Protein AF-A0A0N8W566-F1 (afdb_monomer_lite)

pLDDT: mean 92.22, std 10.47, range [35.84, 98.62]

Sequence (267 aa):
MESKKAPKNKPFPDALIKQWEKNDGVDFAIALARITGWILQVDWLCSREDDDVHDMVPLRVYVETNRDVVFDFTGKKSMMAFHKYTIMPIASKRLKNGLQNKATRSYTEQELREMPLRVRASDYGIEKATQAILANSAYLALIPKRENSYISGHDAVLFSQGNCVPFADAVQQLTSLPAVGIEVSAYSEECGSQLGFCHAVILHPDGTVEDSWGVQPLSVILERFYIKDYQISPQIFEDAKQRHIRENPDRYMHAYKKAVSLLTPYR

Foldseek 3Di:
DPPPDDPPPQLADPVLVVVCVVQLVLLLQLLVCVVFLFWWKWKWFALDQPDDLVRIATQHIWGDHLQQWTQGSRAIDRVVCCCVPRRVVSCVVVDDPRGDDMYMDTDDNVVQQVGPYPHHHDPVSNVVSNVRVVVRVVRVVVRDHQPAALFGNRLLCLCPDLNFLLLLVLVCVVPVFQKKWKFAPDFPPVDPDDGTTDHIWGADPVQWTQTNSHTGHPVVVCVSRRGDDIDMDSVSSVVSLVVCCVPPVVSSVVSNVSSNVSCVVPD

Structure (mmCIF, N/CA/C/O backbone):
data_AF-A0A0N8W566-F1
#
_entry.id   AF-A0A0N8W566-F1
#
loop_
_atom_site.group_PDB
_atom_site.id
_atom_site.type_symbol
_atom_site.label_atom_id
_atom_site.label_alt_id
_atom_site.label_comp_id
_atom_site.label_asym_id
_atom_site.label_entity_id
_atom_site.label_seq_id
_atom_site.pdbx_PDB_ins_code
_atom_site.Cartn_x
_atom_site.Cartn_y
_atom_site.Cartn_z
_atom_site.occupancy
_atom_site.B_iso_or_equiv
_atom_site.auth_seq_id
_atom_site.auth_comp_id
_atom_site.auth_asym_id
_atom_site.auth_atom_id
_atom_site.pdbx_PDB_model_num
ATOM 1 N N . MET A 1 1 ? -41.825 -15.771 6.853 1.00 36.25 1 MET A N 1
ATOM 2 C CA . MET A 1 1 ? -40.685 -16.215 7.684 1.00 36.25 1 MET A CA 1
ATOM 3 C C . MET A 1 1 ? -39.518 -15.295 7.390 1.00 36.25 1 MET A C 1
ATOM 5 O O . MET A 1 1 ? -38.874 -15.444 6.361 1.00 36.25 1 MET A O 1
ATOM 9 N N . GLU A 1 2 ? -39.301 -14.290 8.234 1.00 35.84 2 GLU A N 1
ATOM 10 C CA . GLU A 1 2 ? -38.110 -13.447 8.140 1.00 35.84 2 GLU A CA 1
ATOM 11 C C . GLU A 1 2 ? -36.893 -14.296 8.515 1.00 35.84 2 GLU A C 1
ATOM 13 O O . GLU A 1 2 ? -36.792 -14.797 9.638 1.00 35.84 2 GLU A O 1
ATOM 18 N N . SER A 1 3 ? -35.977 -14.503 7.570 1.00 38.16 3 SER A N 1
ATOM 19 C CA . SER A 1 3 ? -34.694 -15.123 7.872 1.00 38.16 3 SER A CA 1
ATOM 20 C C . SER A 1 3 ? -33.938 -14.196 8.826 1.00 38.16 3 SER A C 1
ATOM 22 O O . SER A 1 3 ? -33.427 -13.151 8.409 1.00 38.16 3 SER A O 1
ATOM 24 N N . LYS A 1 4 ? -33.866 -14.557 10.112 1.00 40.75 4 LYS A N 1
ATOM 25 C CA . LYS A 1 4 ? -32.935 -13.934 11.056 1.00 40.75 4 LYS A CA 1
ATOM 26 C C . LYS A 1 4 ? -31.534 -14.076 10.462 1.00 40.75 4 LYS A C 1
ATOM 28 O O . LYS A 1 4 ? -30.992 -15.178 10.426 1.00 40.75 4 LYS A O 1
ATOM 33 N N . LYS A 1 5 ? -30.973 -12.974 9.948 1.00 40.00 5 LYS A N 1
ATOM 34 C CA . LYS A 1 5 ? -29.570 -12.913 9.519 1.00 40.00 5 LYS A CA 1
ATOM 35 C C . LYS A 1 5 ? -28.727 -13.448 10.673 1.00 40.00 5 LYS A C 1
ATOM 37 O O . LYS A 1 5 ? -28.829 -12.923 11.783 1.00 40.00 5 LYS A O 1
ATOM 42 N N . ALA A 1 6 ? -27.940 -14.492 10.413 1.00 39.91 6 ALA A N 1
ATOM 43 C CA . ALA A 1 6 ? -26.984 -15.014 11.379 1.00 39.91 6 ALA A CA 1
ATOM 44 C C . ALA A 1 6 ? -26.167 -13.842 11.957 1.00 39.91 6 ALA A C 1
ATOM 46 O O . ALA A 1 6 ? -25.817 -12.925 11.198 1.00 39.91 6 ALA A O 1
ATOM 47 N N . PRO A 1 7 ? -25.904 -13.814 13.276 1.00 48.66 7 PRO A N 1
ATOM 48 C CA . PRO A 1 7 ? -25.106 -12.751 13.862 1.00 48.66 7 PRO A CA 1
ATOM 49 C C . PRO A 1 7 ? -23.774 -12.707 13.115 1.00 48.66 7 PRO A C 1
ATOM 51 O O . PRO A 1 7 ? -23.089 -13.720 12.999 1.00 48.66 7 PRO A O 1
ATOM 54 N N . LYS A 1 8 ? -23.429 -11.543 12.549 1.00 60.41 8 LYS A N 1
ATOM 55 C CA . LYS A 1 8 ? -22.093 -11.330 11.989 1.00 60.41 8 LYS A CA 1
ATOM 56 C C . LYS A 1 8 ? -21.110 -11.625 13.117 1.00 60.41 8 LYS A C 1
ATOM 58 O O . LYS A 1 8 ? -21.074 -10.858 14.079 1.00 60.41 8 LYS A O 1
ATOM 63 N N . ASN A 1 9 ? -20.373 -12.732 13.022 1.00 72.94 9 ASN A N 1
ATOM 64 C CA . ASN A 1 9 ? -19.334 -13.061 13.988 1.00 72.94 9 ASN A CA 1
ATOM 65 C C . ASN A 1 9 ? -18.342 -11.901 13.998 1.00 72.94 9 ASN A C 1
ATOM 67 O O . ASN A 1 9 ? -17.636 -11.655 13.019 1.00 72.94 9 ASN A O 1
ATOM 71 N N . LYS A 1 10 ? -18.371 -11.125 15.081 1.00 85.81 10 LYS A N 1
ATOM 72 C CA . LYS A 1 10 ? -17.435 -10.030 15.284 1.00 85.81 10 LYS A CA 1
ATOM 73 C C . LYS A 1 10 ? -16.062 -10.646 15.533 1.00 85.81 10 LYS A C 1
ATOM 75 O O . LYS A 1 10 ? -15.993 -11.627 16.274 1.00 85.81 10 LYS A O 1
ATOM 80 N N . PRO A 1 11 ? -14.981 -10.092 14.962 1.00 91.56 11 PRO A N 1
ATOM 81 C CA . PRO A 1 11 ? -13.664 -10.686 15.144 1.00 91.56 11 PRO A CA 1
ATOM 82 C C . PRO A 1 11 ? -13.223 -10.657 16.608 1.00 91.56 11 PRO A C 1
ATOM 84 O O . PRO A 1 11 ? -12.584 -11.591 17.066 1.00 91.56 11 PRO A O 1
ATOM 87 N N . PHE A 1 12 ? -13.602 -9.624 17.362 1.00 95.88 12 PHE A N 1
ATOM 88 C CA . PHE A 1 12 ? -13.169 -9.426 18.744 1.00 95.88 12 PHE A CA 1
ATOM 89 C C . PHE A 1 12 ? -14.354 -9.208 19.698 1.00 95.88 12 PHE A C 1
ATOM 91 O O . PHE A 1 12 ? -15.441 -8.826 19.252 1.00 95.88 12 PHE A O 1
ATOM 98 N N . PRO A 1 13 ? -14.157 -9.404 21.018 1.00 95.06 13 PRO A N 1
ATOM 99 C CA . PRO A 1 13 ? -15.149 -9.072 22.035 1.00 95.06 13 PRO A CA 1
ATOM 100 C C . PRO A 1 13 ? -15.641 -7.620 21.958 1.00 95.06 13 PRO A C 1
ATOM 102 O O . PRO A 1 13 ? -14.863 -6.688 21.745 1.00 95.06 13 PRO A O 1
ATOM 105 N N . ASP A 1 14 ? -16.929 -7.412 22.236 1.00 94.62 14 ASP A N 1
ATOM 106 C CA . ASP A 1 14 ? -17.589 -6.102 22.124 1.00 94.62 14 ASP A CA 1
ATOM 107 C C . ASP A 1 14 ? -16.954 -5.003 22.976 1.00 94.62 14 ASP A C 1
ATOM 109 O O . ASP A 1 14 ? -16.942 -3.840 22.572 1.00 94.62 14 ASP A O 1
ATOM 113 N N . ALA A 1 15 ? -16.424 -5.357 24.147 1.00 95.12 15 ALA A N 1
ATOM 114 C CA . ALA A 1 15 ? -15.731 -4.409 25.010 1.00 95.12 15 ALA A CA 1
ATOM 115 C C . ALA A 1 15 ? -14.475 -3.835 24.330 1.00 95.12 15 ALA A C 1
ATOM 117 O O . ALA A 1 15 ? -14.277 -2.620 24.355 1.00 95.12 15 ALA A O 1
ATOM 118 N N . LEU A 1 16 ? -13.683 -4.684 23.663 1.00 96.31 16 LEU A N 1
ATOM 119 C CA . LEU A 1 16 ? -12.482 -4.262 22.937 1.00 96.31 16 LEU A CA 1
ATOM 120 C C . LEU A 1 16 ? -12.841 -3.440 21.700 1.00 96.31 16 LEU A C 1
ATOM 122 O O . LEU A 1 16 ? -12.278 -2.369 21.500 1.00 96.31 16 LEU A O 1
ATOM 126 N N . ILE A 1 17 ? -13.838 -3.877 20.922 1.00 96.50 17 ILE A N 1
ATOM 127 C CA . ILE A 1 17 ? -14.307 -3.127 19.746 1.00 96.50 17 ILE A CA 1
ATOM 128 C C . ILE A 1 17 ? -14.764 -1.722 20.147 1.00 96.50 17 ILE A C 1
ATOM 130 O O . ILE A 1 17 ? -14.354 -0.747 19.526 1.00 96.50 17 ILE A O 1
ATOM 134 N N . LYS A 1 18 ? -15.573 -1.589 21.206 1.00 95.75 18 LYS A N 1
ATOM 135 C CA . LYS A 1 18 ? -16.017 -0.274 21.701 1.00 95.75 18 LYS A CA 1
ATOM 136 C C . LYS A 1 18 ? -14.847 0.596 22.160 1.00 95.75 18 LYS A C 1
ATOM 138 O O . LYS A 1 18 ? -14.866 1.804 21.929 1.00 95.75 18 LYS A O 1
ATOM 143 N N . GLN A 1 19 ? -13.847 -0.000 22.808 1.00 96.31 19 GLN A N 1
ATOM 144 C CA . GLN A 1 19 ? -12.646 0.712 23.233 1.00 96.31 19 GLN A CA 1
ATOM 145 C C . GLN A 1 19 ? -11.845 1.227 22.031 1.00 96.31 19 GLN A C 1
ATOM 147 O O . GLN A 1 19 ? -11.514 2.411 21.990 1.00 96.31 19 GLN A O 1
ATOM 152 N N . TRP A 1 20 ? -11.564 0.376 21.044 1.00 97.44 20 TRP A N 1
ATOM 153 C CA . TRP A 1 20 ? -10.820 0.779 19.851 1.00 97.44 20 TRP A CA 1
ATOM 154 C C . TRP A 1 20 ? -11.596 1.784 18.995 1.00 97.44 20 TRP A C 1
ATOM 156 O O . TRP A 1 20 ? -10.996 2.722 18.479 1.00 97.44 20 TRP A O 1
ATOM 166 N N . GLU A 1 21 ? -12.925 1.673 18.929 1.00 96.19 21 GLU A N 1
ATOM 167 C CA . GLU A 1 21 ? -13.790 2.661 18.272 1.00 96.19 21 GLU A CA 1
ATOM 168 C C . GLU A 1 21 ? -13.692 4.035 18.944 1.00 96.19 21 GLU A C 1
ATOM 170 O O . GLU A 1 21 ? -13.544 5.052 18.269 1.00 96.19 21 GLU A O 1
ATOM 175 N N . LYS A 1 22 ? -13.685 4.081 20.283 1.00 95.19 22 LYS A N 1
ATOM 176 C CA . LYS A 1 22 ? -13.482 5.325 21.042 1.00 95.19 22 LYS A CA 1
ATOM 177 C C . LYS A 1 22 ? -12.099 5.941 20.799 1.00 95.19 22 LYS A C 1
ATOM 179 O O . LYS A 1 22 ? -11.956 7.157 20.947 1.00 95.19 22 LYS A O 1
ATOM 184 N N . ASN A 1 23 ? -11.119 5.136 20.402 1.00 95.75 23 ASN A N 1
ATOM 185 C CA . ASN A 1 23 ? -9.735 5.544 20.177 1.00 95.75 23 ASN A CA 1
ATOM 186 C C . ASN A 1 23 ? -9.371 5.674 18.687 1.00 95.75 23 ASN A C 1
ATOM 188 O O . ASN A 1 23 ? -8.192 5.643 18.351 1.00 95.75 23 ASN A O 1
ATOM 192 N N . ASP A 1 24 ? -10.361 5.793 17.791 1.00 95.81 24 ASP A N 1
ATOM 193 C CA . ASP A 1 24 ? -10.168 5.913 16.333 1.00 95.81 24 ASP A CA 1
ATOM 194 C C . ASP A 1 24 ? -9.319 4.787 15.710 1.00 95.81 24 ASP A C 1
ATOM 196 O O . ASP A 1 24 ? -8.779 4.942 14.618 1.00 95.81 24 ASP A O 1
ATOM 200 N N . GLY A 1 25 ? -9.209 3.642 16.390 1.00 97.12 25 GLY A N 1
ATOM 201 C CA . GLY A 1 25 ? -8.421 2.493 15.950 1.00 97.12 25 GLY A CA 1
ATOM 202 C C . GLY A 1 25 ? -6.905 2.642 16.028 1.00 97.12 25 GLY A C 1
ATOM 203 O O . GLY A 1 25 ? -6.228 1.710 15.612 1.00 97.12 25 GLY A O 1
ATOM 204 N N . VAL A 1 26 ? -6.372 3.737 16.585 1.00 98.12 26 VAL A N 1
ATOM 205 C CA . VAL A 1 26 ? -4.932 4.075 16.569 1.00 98.12 26 VAL A CA 1
ATOM 206 C C . VAL A 1 26 ? -4.056 2.912 17.044 1.00 98.12 26 VAL A C 1
ATOM 208 O O . VAL A 1 26 ? -3.260 2.379 16.274 1.00 98.12 26 VAL A O 1
ATOM 211 N N . ASP A 1 27 ? -4.248 2.465 18.288 1.00 98.25 27 ASP A N 1
ATOM 212 C CA . ASP A 1 27 ? -3.421 1.404 18.875 1.00 98.25 27 ASP A CA 1
ATOM 213 C C . ASP A 1 27 ? -3.578 0.064 18.136 1.00 98.25 27 ASP A C 1
ATOM 215 O O . ASP A 1 27 ? -2.612 -0.678 17.967 1.00 98.25 27 ASP A O 1
ATOM 219 N N . PHE A 1 28 ? -4.796 -0.241 17.669 1.00 98.44 28 PHE A N 1
ATOM 220 C CA . PHE A 1 28 ? -5.080 -1.470 16.927 1.00 98.44 28 PHE A CA 1
ATOM 221 C C . PHE A 1 28 ? -4.391 -1.476 15.563 1.00 98.44 28 PHE A C 1
ATOM 223 O O . PHE A 1 28 ? -3.796 -2.480 15.182 1.00 98.44 28 PHE A O 1
ATOM 230 N N . ALA A 1 29 ? -4.463 -0.365 14.832 1.00 98.25 29 ALA A N 1
ATOM 231 C CA . ALA A 1 29 ? -3.864 -0.236 13.514 1.00 98.25 29 ALA A CA 1
ATOM 232 C C . ALA A 1 29 ? -2.336 -0.318 13.588 1.00 98.25 29 ALA A C 1
ATOM 234 O O . ALA A 1 29 ? -1.738 -1.045 12.802 1.00 98.25 29 ALA A O 1
ATOM 235 N N . ILE A 1 30 ? -1.713 0.333 14.578 1.00 98.19 30 ILE A N 1
ATOM 236 C CA . ILE A 1 30 ? -0.265 0.226 14.813 1.00 98.19 30 ILE A CA 1
ATOM 237 C C . ILE A 1 30 ? 0.126 -1.221 15.132 1.00 98.19 30 ILE A C 1
ATOM 239 O O . ILE A 1 30 ? 1.034 -1.764 14.503 1.00 98.19 30 ILE A O 1
ATOM 243 N N . ALA A 1 31 ? -0.576 -1.873 16.066 1.00 98.31 31 ALA A N 1
ATOM 244 C CA . ALA A 1 31 ? -0.323 -3.274 16.399 1.00 98.31 31 ALA A CA 1
ATOM 245 C C . ALA A 1 31 ? -0.443 -4.179 15.163 1.00 98.31 31 ALA A C 1
ATOM 247 O O . ALA A 1 31 ? 0.421 -5.016 14.904 1.00 98.31 31 ALA A O 1
ATOM 248 N N . LEU A 1 32 ? -1.487 -3.977 14.357 1.00 97.81 32 LEU A N 1
ATOM 249 C CA . LEU A 1 32 ? -1.715 -4.766 13.157 1.00 97.81 32 LEU A CA 1
ATOM 250 C C . LEU A 1 32 ? -0.652 -4.515 12.077 1.00 97.81 32 LEU A C 1
ATOM 252 O O . LEU A 1 32 ? -0.194 -5.468 11.445 1.00 97.81 32 LEU A O 1
ATOM 256 N N . ALA A 1 33 ? -0.224 -3.266 11.889 1.00 96.69 33 ALA A N 1
ATOM 257 C CA . ALA A 1 33 ? 0.840 -2.908 10.956 1.00 96.69 33 ALA A CA 1
ATOM 258 C C . ALA A 1 33 ? 2.178 -3.543 11.364 1.00 96.69 33 ALA A C 1
ATOM 260 O O . ALA A 1 33 ? 2.863 -4.100 10.511 1.00 96.69 33 ALA A O 1
ATOM 261 N N . ARG A 1 34 ? 2.514 -3.569 12.664 1.00 95.81 34 ARG A N 1
ATOM 262 C CA . ARG A 1 34 ? 3.705 -4.276 13.176 1.00 95.81 34 ARG A CA 1
ATOM 263 C C . ARG A 1 34 ? 3.666 -5.774 12.884 1.00 95.81 34 ARG A C 1
ATOM 265 O O . ARG A 1 34 ? 4.668 -6.342 12.469 1.00 95.81 34 ARG A O 1
ATOM 272 N N . ILE A 1 35 ? 2.512 -6.409 13.100 1.00 95.88 35 ILE A N 1
ATOM 273 C CA . ILE A 1 35 ? 2.348 -7.858 12.909 1.00 95.88 35 ILE A CA 1
ATOM 274 C C . ILE A 1 35 ? 2.428 -8.240 11.427 1.00 95.88 35 ILE A C 1
ATOM 276 O O . ILE A 1 35 ? 2.956 -9.294 11.085 1.00 95.88 35 ILE A O 1
ATOM 280 N N . THR A 1 36 ? 1.864 -7.413 10.548 1.00 94.50 36 THR A N 1
ATOM 281 C CA . THR A 1 36 ? 1.617 -7.799 9.149 1.00 94.50 36 THR A CA 1
ATOM 282 C C . THR A 1 36 ? 2.545 -7.124 8.142 1.00 94.50 36 THR A C 1
ATOM 284 O O . THR A 1 36 ? 2.667 -7.589 7.010 1.00 94.50 36 THR A O 1
ATOM 287 N N . GLY A 1 37 ? 3.193 -6.025 8.530 1.00 93.44 37 GLY A N 1
ATOM 288 C CA . GLY A 1 37 ? 4.028 -5.198 7.660 1.00 93.44 37 GLY A CA 1
ATOM 289 C C . GLY A 1 37 ? 3.255 -4.409 6.596 1.00 93.44 37 GLY A C 1
ATOM 290 O O . GLY A 1 37 ? 3.894 -3.832 5.711 1.00 93.44 37 GLY A O 1
ATOM 291 N N . TRP A 1 38 ? 1.917 -4.419 6.643 1.00 95.44 38 TRP A N 1
ATOM 292 C CA . TRP A 1 38 ? 1.028 -3.698 5.725 1.00 95.44 38 TRP A CA 1
ATOM 293 C C . TRP A 1 38 ? 0.922 -2.203 6.048 1.00 95.44 38 TRP A C 1
ATOM 295 O O . TRP A 1 38 ? 1.497 -1.710 7.018 1.00 95.44 38 TRP A O 1
ATOM 305 N N . ILE A 1 39 ? 0.228 -1.469 5.178 1.00 95.19 39 ILE A N 1
ATOM 306 C CA . ILE A 1 39 ? 0.234 -0.008 5.145 1.00 95.19 39 ILE A CA 1
ATOM 307 C C . ILE A 1 39 ? -0.575 0.529 6.321 1.00 95.19 39 ILE A C 1
ATOM 309 O O . ILE A 1 39 ? -1.737 0.169 6.478 1.00 95.19 39 ILE A O 1
ATOM 313 N N . LEU A 1 40 ? 0.022 1.416 7.111 1.00 95.81 40 LEU A N 1
ATOM 314 C CA . LEU A 1 40 ? -0.663 2.167 8.156 1.00 95.81 40 LEU A CA 1
ATOM 315 C C . LEU A 1 40 ? -1.189 3.477 7.564 1.00 95.81 40 LEU A C 1
ATOM 317 O O . LEU A 1 40 ? -0.408 4.288 7.064 1.00 95.81 40 LEU A O 1
ATOM 321 N N . GLN A 1 41 ? -2.505 3.669 7.604 1.00 95.38 41 GLN A N 1
ATOM 322 C CA . GLN A 1 41 ? -3.174 4.799 6.965 1.00 95.38 41 GLN A CA 1
ATOM 323 C C . GLN A 1 41 ? -4.075 5.565 7.920 1.00 95.38 41 GLN A C 1
ATOM 325 O O . GLN A 1 41 ? -4.592 5.019 8.899 1.00 95.38 41 GLN A O 1
ATOM 330 N N . VAL A 1 42 ? -4.289 6.834 7.584 1.00 96.38 42 VAL A N 1
ATOM 331 C CA . VAL A 1 42 ? -5.270 7.713 8.209 1.00 96.38 42 VAL A CA 1
ATOM 332 C C . VAL A 1 42 ? -6.117 8.357 7.125 1.00 96.38 42 VAL A C 1
ATOM 334 O O . VAL A 1 42 ? -5.586 8.939 6.177 1.00 96.38 42 VAL A O 1
ATOM 337 N N . ASP A 1 43 ? -7.433 8.295 7.306 1.00 95.69 43 ASP A N 1
ATOM 338 C CA . ASP A 1 43 ? -8.347 9.162 6.569 1.00 95.69 43 ASP A CA 1
ATOM 339 C C . ASP A 1 43 ? -8.542 10.471 7.321 1.00 95.69 43 ASP A C 1
ATOM 341 O O . ASP A 1 43 ? -8.809 10.488 8.528 1.00 95.69 43 ASP A O 1
ATOM 345 N N . TRP A 1 44 ? -8.471 11.561 6.574 1.00 96.00 44 TRP A N 1
ATOM 346 C CA . TRP A 1 44 ? -8.614 12.925 7.044 1.00 96.00 44 TRP A CA 1
ATOM 347 C C . TRP A 1 44 ? -9.811 13.583 6.378 1.00 96.00 44 TRP A C 1
ATOM 349 O O . TRP A 1 44 ? -10.109 13.317 5.218 1.00 96.00 44 TRP A O 1
ATOM 359 N N . LEU A 1 45 ? -10.490 14.458 7.109 1.00 94.94 45 LEU A N 1
ATOM 360 C CA . LEU A 1 45 ? -11.466 15.391 6.570 1.00 94.94 45 LEU A CA 1
ATOM 361 C C . LEU A 1 45 ? -10.776 16.744 6.370 1.00 94.94 45 LEU A C 1
ATOM 363 O O . LEU A 1 45 ? -10.189 17.280 7.312 1.00 94.94 45 LEU A O 1
ATOM 367 N N . CYS A 1 46 ? -10.857 17.281 5.158 1.00 93.12 46 CYS A N 1
ATOM 368 C CA . CYS A 1 46 ? -10.103 18.452 4.717 1.00 93.12 46 CYS A CA 1
ATOM 369 C C . CYS A 1 46 ? -10.957 19.393 3.847 1.00 93.12 46 CYS A C 1
ATOM 371 O O . CYS A 1 46 ? -12.069 19.046 3.421 1.00 93.12 46 CYS A O 1
ATOM 373 N N . SER A 1 47 ? -10.447 20.602 3.595 1.00 90.31 47 SER A N 1
ATOM 374 C CA . SER A 1 47 ? -11.041 21.528 2.623 1.00 90.31 47 SER A CA 1
ATOM 375 C C . SER A 1 47 ? -10.537 21.211 1.222 1.00 90.31 47 SER A C 1
ATOM 377 O O . SER A 1 47 ? -11.313 21.231 0.270 1.00 90.31 47 SER A O 1
ATOM 379 N N . ARG A 1 48 ? -9.256 20.865 1.095 1.00 88.25 48 ARG A N 1
ATOM 380 C CA . ARG A 1 48 ? -8.605 20.417 -0.134 1.00 88.25 48 ARG A CA 1
ATOM 381 C C . ARG A 1 48 ? -7.764 19.185 0.148 1.00 88.25 48 ARG A C 1
ATOM 383 O O . ARG A 1 48 ? -7.326 18.949 1.271 1.00 88.25 48 ARG A O 1
ATOM 390 N N . GLU A 1 49 ? -7.535 18.383 -0.882 1.00 86.25 49 GLU A N 1
ATOM 391 C CA . GLU A 1 49 ? -6.720 17.182 -0.726 1.00 86.25 49 GLU A CA 1
ATOM 392 C C . GLU A 1 49 ? -5.283 17.510 -0.325 1.00 86.25 49 GLU A C 1
ATOM 394 O O . GLU A 1 49 ? -4.697 16.709 0.382 1.00 86.25 49 GLU A O 1
ATOM 399 N N . ASP A 1 50 ? -4.732 18.658 -0.719 1.00 87.69 50 ASP A N 1
ATOM 400 C CA . ASP A 1 50 ? -3.348 19.082 -0.480 1.00 87.69 50 ASP A CA 1
ATOM 401 C C . ASP A 1 50 ? -3.146 19.955 0.771 1.00 87.69 50 ASP A C 1
ATOM 403 O O . ASP A 1 50 ? -2.058 20.503 0.943 1.00 87.69 50 ASP A O 1
ATOM 407 N N . ASP A 1 51 ? -4.159 20.087 1.637 1.00 88.94 51 ASP A N 1
ATOM 408 C CA . ASP A 1 51 ? -4.041 20.868 2.876 1.00 88.94 51 ASP A CA 1
ATOM 409 C C . ASP A 1 51 ? -2.913 20.327 3.790 1.00 88.94 51 ASP A C 1
ATOM 411 O O . ASP A 1 51 ? -2.510 19.158 3.717 1.00 88.94 51 ASP A O 1
ATOM 415 N N . ASP A 1 52 ? -2.423 21.173 4.698 1.00 91.44 52 ASP A N 1
ATOM 416 C CA . ASP A 1 52 ? -1.548 20.728 5.782 1.00 91.44 52 ASP A CA 1
ATOM 417 C C . ASP A 1 52 ? -2.338 19.832 6.753 1.00 91.44 52 ASP A C 1
ATOM 419 O O . ASP A 1 52 ? -3.478 20.128 7.119 1.00 91.44 52 ASP A O 1
ATOM 423 N N . VAL A 1 53 ? -1.736 18.725 7.197 1.00 91.81 53 VAL A N 1
ATOM 424 C CA . VAL A 1 53 ? -2.369 17.762 8.117 1.00 91.81 53 VAL A CA 1
ATOM 425 C C . VAL A 1 53 ? -2.782 18.389 9.455 1.00 91.81 53 VAL A C 1
ATOM 427 O O . VAL A 1 53 ? -3.693 17.877 10.106 1.00 91.81 53 VAL A O 1
ATOM 430 N N . HIS A 1 54 ? -2.159 19.499 9.863 1.00 90.75 54 HIS A N 1
ATOM 431 C CA . HIS A 1 54 ? -2.529 20.275 11.048 1.00 90.75 54 HIS A CA 1
ATOM 432 C C . HIS A 1 54 ? -3.860 21.020 10.911 1.00 90.75 54 HIS A C 1
ATOM 434 O O . HIS A 1 54 ? -4.512 21.268 11.928 1.00 90.75 54 HIS A O 1
ATOM 440 N N . ASP A 1 55 ? -4.301 21.293 9.684 1.00 90.50 55 ASP A N 1
ATOM 441 C CA . ASP A 1 55 ? -5.592 21.922 9.389 1.00 90.50 55 ASP A CA 1
ATOM 442 C C . ASP A 1 55 ? -6.703 20.892 9.116 1.00 90.50 55 ASP A C 1
ATOM 444 O O . ASP A 1 55 ? -7.879 21.236 8.954 1.00 90.50 55 ASP A O 1
ATOM 448 N N . MET A 1 56 ? -6.350 19.606 9.094 1.00 93.50 56 MET A N 1
ATOM 449 C CA . MET A 1 56 ? -7.273 18.511 8.832 1.00 93.50 56 MET A CA 1
ATOM 450 C C . MET A 1 56 ? -7.859 17.905 10.110 1.00 93.50 56 MET A C 1
ATOM 452 O O . MET A 1 56 ? -7.291 17.955 11.201 1.00 93.50 56 MET A O 1
ATOM 456 N N . VAL A 1 57 ? -9.012 17.245 9.970 1.00 94.38 57 VAL A N 1
ATOM 457 C CA . VAL A 1 57 ? -9.639 16.485 11.060 1.00 94.38 57 VAL A CA 1
ATOM 458 C C . VAL A 1 57 ? -9.445 14.985 10.818 1.00 94.38 57 VAL A C 1
ATOM 460 O O . VAL A 1 57 ? -10.001 14.458 9.854 1.00 94.38 57 VAL A O 1
ATOM 463 N N . PRO A 1 58 ? -8.725 14.254 11.688 1.00 95.56 58 PRO A N 1
ATOM 464 C CA . PRO A 1 58 ? -8.527 12.818 11.517 1.00 95.56 58 PRO A CA 1
ATOM 465 C C . PRO A 1 58 ? -9.859 12.083 11.688 1.00 95.56 58 PRO A C 1
ATOM 467 O O . PRO A 1 58 ? -10.695 12.475 12.511 1.00 95.56 58 PRO A O 1
ATOM 470 N N . LEU A 1 59 ? -10.060 10.995 10.947 1.00 95.44 59 LEU A N 1
ATOM 471 C CA . LEU A 1 59 ? -11.273 10.176 10.989 1.00 95.44 59 LEU A CA 1
ATOM 472 C C . LEU A 1 59 ? -11.004 8.807 11.615 1.00 95.44 59 LEU A C 1
ATOM 474 O O . LEU A 1 59 ? -11.618 8.460 12.626 1.00 95.44 59 LEU A O 1
ATOM 478 N N . ARG A 1 60 ? -10.096 8.030 11.023 1.00 96.62 60 ARG A N 1
ATOM 479 C CA . ARG A 1 60 ? -9.837 6.634 11.391 1.00 96.62 60 ARG A CA 1
ATOM 480 C C . ARG A 1 60 ? -8.415 6.259 11.012 1.00 96.62 60 ARG A C 1
ATOM 482 O O . ARG A 1 60 ? -7.993 6.579 9.906 1.00 96.62 60 ARG A O 1
ATOM 489 N N . VAL A 1 61 ? -7.730 5.545 11.901 1.00 97.56 61 VAL A N 1
ATOM 490 C CA . VAL A 1 61 ? -6.456 4.884 11.600 1.00 97.56 61 VAL A CA 1
ATOM 491 C C . VAL A 1 61 ? -6.723 3.405 11.333 1.00 97.56 61 VAL A C 1
ATOM 493 O O . VAL A 1 61 ? -7.484 2.769 12.070 1.00 97.56 61 VAL A O 1
ATOM 496 N N . TYR A 1 62 ? -6.152 2.860 10.263 1.00 97.31 62 TYR A N 1
ATOM 497 C CA . TYR A 1 62 ? -6.402 1.485 9.828 1.00 97.31 62 TYR A CA 1
ATOM 498 C C . TYR A 1 62 ? -5.229 0.905 9.033 1.00 97.31 62 TYR A C 1
ATOM 500 O O . TYR A 1 62 ? -4.267 1.609 8.725 1.00 97.31 62 TYR A O 1
ATOM 508 N N . VAL A 1 63 ? -5.310 -0.398 8.744 1.00 97.06 63 VAL A N 1
ATOM 509 C CA . VAL A 1 63 ? -4.341 -1.098 7.899 1.00 97.06 63 VAL A CA 1
ATOM 510 C C . VAL A 1 63 ? -4.968 -1.462 6.563 1.00 97.06 63 VAL A C 1
ATOM 512 O O . VAL A 1 63 ? -6.072 -2.011 6.518 1.00 97.06 63 VAL A O 1
ATOM 515 N N . GLU A 1 64 ? -4.238 -1.195 5.488 1.00 94.94 64 GLU A N 1
ATOM 516 C CA . GLU A 1 64 ? -4.619 -1.537 4.122 1.00 94.94 64 GLU A CA 1
ATOM 517 C C . GLU A 1 64 ? -3.553 -2.411 3.449 1.00 94.94 64 GLU A C 1
ATOM 519 O O . GLU A 1 64 ? -2.351 -2.288 3.698 1.00 94.94 64 GLU A O 1
ATOM 524 N N . THR A 1 65 ? -4.009 -3.310 2.583 1.00 93.75 65 THR A N 1
ATOM 525 C CA . THR A 1 65 ? -3.155 -4.048 1.644 1.00 93.75 65 THR A CA 1
ATOM 526 C C . THR A 1 65 ? -3.027 -3.300 0.319 1.00 93.75 65 THR A C 1
ATOM 528 O O . THR A 1 65 ? -3.782 -2.379 0.046 1.00 93.75 65 THR A O 1
ATOM 531 N N . ASN A 1 66 ? -2.147 -3.751 -0.571 1.00 89.38 66 ASN A N 1
ATOM 532 C CA . ASN A 1 66 ? -2.020 -3.188 -1.921 1.00 89.38 66 ASN A CA 1
ATOM 533 C C . ASN A 1 66 ? -3.149 -3.594 -2.897 1.00 89.38 66 ASN A C 1
ATOM 535 O O . ASN A 1 66 ? -2.978 -3.455 -4.103 1.00 89.38 66 ASN A O 1
ATOM 539 N N . ARG A 1 67 ? -4.264 -4.151 -2.407 1.00 88.12 67 ARG A N 1
ATOM 540 C CA . ARG A 1 67 ? -5.396 -4.655 -3.210 1.00 88.12 67 ARG A CA 1
ATOM 541 C C . ARG A 1 67 ? -6.731 -4.010 -2.811 1.00 88.12 67 ARG A C 1
ATOM 543 O O . ARG A 1 67 ? -7.767 -4.665 -2.883 1.00 88.12 67 ARG A O 1
ATOM 550 N N . ASP A 1 68 ? -6.713 -2.779 -2.308 1.00 87.25 68 ASP A N 1
ATOM 551 C CA . ASP A 1 68 ? -7.912 -2.059 -1.853 1.00 87.25 68 ASP A CA 1
ATOM 552 C C . ASP A 1 68 ? -8.722 -2.825 -0.789 1.00 87.25 68 ASP A C 1
ATOM 554 O O . ASP A 1 68 ? -9.959 -2.786 -0.740 1.00 87.25 68 ASP A O 1
ATOM 558 N N . VAL A 1 69 ? -8.030 -3.579 0.073 1.00 93.69 69 VAL A N 1
ATOM 559 C CA . VAL A 1 69 ? -8.637 -4.322 1.185 1.00 93.69 69 VAL A CA 1
ATOM 560 C C . VAL A 1 69 ? -8.138 -3.766 2.506 1.00 93.69 69 VAL A C 1
ATOM 562 O O . VAL A 1 69 ? -6.943 -3.815 2.803 1.00 93.69 69 VAL A O 1
ATOM 565 N N . VAL A 1 70 ? -9.095 -3.327 3.320 1.00 96.38 70 VAL A N 1
ATOM 566 C CA . VAL A 1 70 ? -8.890 -2.788 4.660 1.00 96.38 70 VAL A CA 1
ATOM 567 C C . VAL A 1 70 ? -9.126 -3.870 5.707 1.00 96.38 70 VAL A C 1
ATOM 569 O O . VAL A 1 70 ? -10.121 -4.610 5.672 1.00 96.38 70 VAL A O 1
ATOM 572 N N . PHE A 1 71 ? -8.230 -3.903 6.688 1.00 94.81 71 PHE A N 1
ATOM 573 C CA . PHE A 1 71 ? -8.334 -4.715 7.888 1.00 94.81 71 PHE A CA 1
ATOM 574 C C . PHE A 1 71 ? -8.346 -3.809 9.117 1.00 94.81 71 PHE A C 1
ATOM 576 O O . PHE A 1 71 ? -7.394 -3.089 9.411 1.00 94.81 71 PHE A O 1
ATOM 583 N N . ASP A 1 72 ? -9.449 -3.862 9.857 1.00 93.81 72 ASP A N 1
ATOM 584 C CA . ASP A 1 72 ? -9.587 -3.215 11.153 1.00 93.81 72 ASP A CA 1
ATOM 585 C C . ASP A 1 72 ? -10.236 -4.173 12.160 1.00 93.81 72 ASP A C 1
ATOM 587 O O . ASP A 1 72 ? -10.633 -5.296 11.836 1.00 93.81 72 ASP A O 1
ATOM 591 N N . PHE A 1 73 ? -10.413 -3.717 13.396 1.00 94.94 73 PHE A N 1
ATOM 592 C CA . PHE A 1 73 ? -11.019 -4.522 14.458 1.00 94.94 73 PHE A CA 1
ATOM 593 C C . PHE A 1 73 ? -12.493 -4.894 14.217 1.00 94.94 73 PHE A C 1
ATOM 595 O O . PHE A 1 73 ? -13.085 -5.631 15.007 1.00 94.94 73 PHE A O 1
ATOM 602 N N . THR A 1 74 ? -13.107 -4.414 13.132 1.00 92.19 74 THR A N 1
ATOM 603 C CA . THR A 1 74 ? -14.450 -4.818 12.705 1.00 92.19 74 THR A CA 1
ATOM 604 C C . THR A 1 74 ? -14.426 -5.807 11.531 1.00 92.19 74 THR A C 1
ATOM 606 O O . THR A 1 74 ? -15.487 -6.219 11.060 1.00 92.19 74 THR A O 1
ATOM 609 N N . GLY A 1 75 ? -13.242 -6.232 11.078 1.00 92.44 75 GLY A N 1
ATOM 610 C CA . GLY A 1 75 ? -13.039 -7.298 10.095 1.00 92.44 75 GLY A CA 1
ATOM 611 C C . GLY A 1 75 ? -12.648 -6.806 8.699 1.00 92.44 75 GLY A C 1
ATOM 612 O O . GLY A 1 75 ? -12.654 -5.607 8.418 1.00 92.44 75 GLY A O 1
ATOM 613 N N . LYS A 1 76 ? -12.368 -7.764 7.807 1.00 94.75 76 LYS A N 1
ATOM 614 C CA . LYS A 1 76 ? -12.023 -7.542 6.393 1.00 94.75 76 LYS A CA 1
ATOM 615 C C . LYS A 1 76 ? -13.130 -6.792 5.644 1.00 94.75 76 LYS A C 1
ATOM 617 O O . LYS A 1 76 ? -14.289 -7.214 5.675 1.00 94.75 76 LYS A O 1
ATOM 622 N N . LYS A 1 77 ? -12.774 -5.723 4.926 1.00 95.19 77 LYS A N 1
ATOM 623 C CA . LYS A 1 77 ? -13.672 -4.983 4.019 1.00 95.19 77 LYS A CA 1
ATOM 624 C C . LYS A 1 77 ? -12.918 -4.538 2.769 1.00 95.19 77 LYS A C 1
ATOM 626 O O . LYS A 1 77 ? -11.751 -4.188 2.855 1.00 95.19 77 LYS A O 1
ATOM 631 N N . SER A 1 78 ? -13.600 -4.486 1.628 1.00 93.94 78 SER A N 1
ATOM 632 C CA . SER A 1 78 ? -13.124 -3.683 0.490 1.00 93.94 78 SER A CA 1
ATOM 633 C C . SER A 1 78 ? -13.054 -2.208 0.897 1.00 93.94 78 SER A C 1
ATOM 635 O O . SER A 1 78 ? -13.933 -1.770 1.653 1.00 93.94 78 SER A O 1
ATOM 637 N N . MET A 1 79 ? -12.133 -1.437 0.326 1.00 92.06 79 MET A N 1
ATOM 638 C CA . MET A 1 79 ? -11.987 0.001 0.563 1.00 92.06 79 MET A CA 1
ATOM 639 C C . MET A 1 79 ? -13.313 0.753 0.374 1.00 92.06 79 MET A C 1
ATOM 641 O O . MET A 1 79 ? -13.747 1.483 1.261 1.00 92.06 79 MET A O 1
ATOM 645 N N . MET A 1 80 ? -14.057 0.472 -0.702 1.00 91.62 80 MET A N 1
ATOM 646 C CA . MET A 1 80 ? -15.363 1.098 -0.958 1.00 91.62 80 MET A CA 1
ATOM 647 C C . MET A 1 80 ? -16.378 0.859 0.179 1.00 91.62 80 MET A C 1
ATOM 649 O O . MET A 1 80 ? -17.056 1.783 0.636 1.00 91.62 80 MET A O 1
ATOM 653 N N . ALA A 1 81 ? -16.480 -0.381 0.667 1.00 95.00 81 ALA A N 1
ATOM 654 C CA . ALA A 1 81 ? -17.354 -0.720 1.791 1.00 95.00 81 ALA A CA 1
ATOM 655 C C . ALA A 1 81 ? -16.872 -0.092 3.108 1.00 95.00 81 ALA A C 1
ATOM 657 O O . ALA A 1 81 ? -17.692 0.399 3.884 1.00 95.00 81 ALA A O 1
ATOM 658 N N . PHE A 1 82 ? -15.564 -0.092 3.366 1.00 96.06 82 PHE A N 1
ATOM 659 C CA . PHE A 1 82 ? -14.990 0.552 4.544 1.00 96.06 82 PHE A CA 1
ATOM 660 C C . PHE A 1 82 ? -15.279 2.057 4.545 1.00 96.06 82 PHE A C 1
ATOM 662 O O . PHE A 1 82 ? -15.802 2.589 5.525 1.00 96.06 82 PHE A O 1
ATOM 669 N N . HIS A 1 83 ? -15.078 2.719 3.411 1.00 94.06 83 HIS A N 1
ATOM 670 C CA . HIS A 1 83 ? -15.385 4.128 3.253 1.00 94.06 83 HIS A CA 1
ATOM 671 C C . HIS A 1 83 ? -16.878 4.422 3.497 1.00 94.06 83 HIS A C 1
ATOM 673 O O . HIS A 1 83 ? -17.232 5.262 4.328 1.00 94.06 83 HIS A O 1
ATOM 679 N N . LYS A 1 84 ? -17.776 3.669 2.847 1.00 94.25 84 LYS A N 1
ATOM 680 C CA . LYS A 1 84 ? -19.233 3.851 2.965 1.00 94.25 84 LYS A CA 1
ATOM 681 C C . LYS A 1 84 ? -19.768 3.606 4.378 1.00 94.25 84 LYS A C 1
ATOM 683 O O . LYS A 1 84 ? -20.639 4.342 4.836 1.00 94.25 84 LYS A O 1
ATOM 688 N N . TYR A 1 85 ? -19.302 2.552 5.049 1.00 94.56 85 TYR A N 1
ATOM 689 C CA . TYR A 1 85 ? -19.904 2.075 6.300 1.00 94.56 85 TYR A CA 1
ATOM 690 C C . TYR A 1 85 ? -19.127 2.453 7.566 1.00 94.56 85 TYR A C 1
ATOM 692 O O . TYR A 1 85 ? -19.706 2.383 8.649 1.00 94.56 85 TYR A O 1
ATOM 700 N N . THR A 1 86 ? -17.867 2.874 7.447 1.00 94.75 86 THR A N 1
ATOM 701 C CA . THR A 1 86 ? -17.029 3.303 8.578 1.00 94.75 86 THR A CA 1
ATOM 702 C C . THR A 1 86 ? -16.696 4.787 8.474 1.00 94.75 86 THR A C 1
ATOM 704 O O . THR A 1 86 ? -17.053 5.562 9.359 1.00 94.75 86 THR A O 1
ATOM 707 N N . ILE A 1 87 ? -16.073 5.210 7.373 1.00 95.44 87 ILE A N 1
ATOM 708 C CA . ILE A 1 87 ? -15.513 6.564 7.247 1.00 95.44 87 ILE A CA 1
ATOM 709 C C . ILE A 1 87 ? -16.603 7.621 7.102 1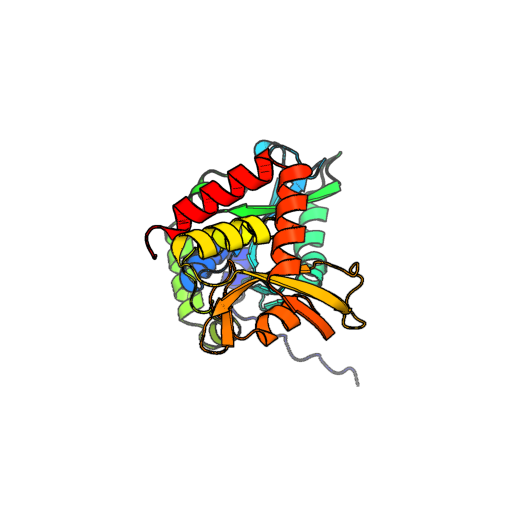.00 95.44 87 ILE A C 1
ATOM 711 O O . ILE A 1 87 ? -16.607 8.592 7.853 1.00 95.44 87 ILE A O 1
ATOM 715 N N . MET A 1 88 ? -17.579 7.425 6.212 1.00 93.00 88 MET A N 1
ATOM 716 C CA . MET A 1 88 ? -18.665 8.391 6.004 1.00 93.00 88 MET A CA 1
ATOM 717 C C . MET A 1 88 ? -19.495 8.666 7.274 1.00 93.00 88 MET A C 1
ATOM 719 O O . MET A 1 88 ? -19.756 9.840 7.557 1.00 93.00 88 MET A O 1
ATOM 723 N N . PRO A 1 89 ? -19.887 7.659 8.085 1.00 93.69 89 PRO A N 1
ATOM 724 C CA . PRO A 1 89 ? -20.541 7.914 9.369 1.00 93.69 89 PRO A CA 1
ATOM 725 C C . PRO A 1 89 ? -19.684 8.701 10.366 1.00 93.69 89 PRO A C 1
ATOM 727 O O . PRO A 1 89 ? -20.226 9.514 11.116 1.00 93.69 89 PRO A O 1
ATOM 730 N N . ILE A 1 90 ? -18.365 8.472 10.399 1.00 93.81 90 ILE A N 1
ATOM 731 C CA . ILE A 1 90 ? -17.446 9.233 11.258 1.00 93.81 90 ILE A CA 1
ATOM 732 C C . ILE A 1 90 ? -17.330 10.672 10.746 1.00 93.81 90 ILE A C 1
ATOM 734 O O . ILE A 1 90 ? -17.518 11.606 11.524 1.00 93.81 90 ILE A O 1
ATOM 738 N N . ALA A 1 91 ? -17.095 10.845 9.443 1.00 92.81 91 ALA A N 1
ATOM 739 C CA . ALA A 1 91 ? -17.001 12.140 8.780 1.00 92.81 91 ALA A CA 1
ATOM 740 C C . ALA A 1 91 ? -18.255 12.981 9.034 1.00 92.81 91 ALA A C 1
ATOM 742 O O . ALA A 1 91 ? -18.142 14.099 9.517 1.00 92.81 91 ALA A O 1
ATOM 743 N N . SER A 1 92 ? -19.449 12.412 8.837 1.00 91.06 92 SER A N 1
ATOM 744 C CA . SER A 1 92 ? -20.731 13.113 9.022 1.00 91.06 92 SER A CA 1
ATOM 745 C C . SER A 1 92 ? -20.913 13.674 10.436 1.00 91.06 92 SER A C 1
ATOM 747 O O . SER A 1 92 ? -21.503 14.734 10.611 1.00 91.06 92 SER A O 1
ATOM 749 N N . LYS A 1 93 ? -20.381 12.987 11.456 1.00 90.56 93 LYS A N 1
ATOM 750 C CA . LYS A 1 93 ? -20.408 13.448 12.856 1.00 90.56 93 LYS A CA 1
ATOM 751 C C . LYS A 1 93 ? -19.356 14.517 13.160 1.00 90.56 93 LYS A C 1
ATOM 753 O O . LYS A 1 93 ? -19.463 15.194 14.177 1.00 90.56 93 LYS A O 1
ATOM 758 N N . ARG A 1 94 ? -18.313 14.611 12.332 1.00 89.19 94 ARG A N 1
ATOM 759 C CA . ARG A 1 94 ? -17.165 15.516 12.495 1.00 89.19 94 ARG A CA 1
ATOM 760 C C . ARG A 1 94 ? -17.187 16.691 11.517 1.00 89.19 94 ARG A C 1
ATOM 762 O O . ARG A 1 94 ? -16.317 17.550 11.632 1.00 89.19 94 ARG A O 1
ATOM 769 N N . LEU A 1 95 ? -18.161 16.743 10.602 1.00 81.19 95 LEU A N 1
ATOM 770 C CA . LEU A 1 95 ? -18.359 17.856 9.678 1.00 81.19 95 LEU A CA 1
ATOM 771 C C . LEU A 1 95 ? -18.413 19.170 10.464 1.00 81.19 95 LEU A C 1
ATOM 773 O O . LEU A 1 95 ? -19.282 19.384 11.309 1.00 81.19 95 LEU A O 1
ATOM 777 N N . LYS A 1 96 ? -17.456 20.045 10.167 1.00 67.00 96 LYS A N 1
ATOM 778 C CA . LYS A 1 96 ? -17.437 21.451 10.567 1.00 67.00 96 LYS A CA 1
ATOM 779 C C . LYS A 1 96 ? -17.522 22.288 9.294 1.00 67.00 96 LYS A C 1
ATOM 781 O O . LYS A 1 96 ? -17.080 21.835 8.239 1.00 67.00 96 LYS A O 1
ATOM 786 N N . ASN A 1 97 ? -18.107 23.481 9.391 1.00 59.94 97 ASN A N 1
ATOM 787 C CA . ASN A 1 97 ? -18.339 24.374 8.252 1.00 59.94 97 ASN A CA 1
ATOM 788 C C . ASN A 1 97 ? -17.078 24.501 7.371 1.00 59.94 97 ASN A C 1
ATOM 790 O O . ASN A 1 97 ? -16.063 25.006 7.838 1.00 59.94 97 ASN A O 1
ATOM 794 N N . GLY A 1 98 ? -17.157 24.029 6.120 1.00 65.19 98 GLY A N 1
ATOM 795 C CA . GLY A 1 98 ? -16.091 24.127 5.109 1.00 65.19 98 GLY A CA 1
ATOM 796 C C . GLY A 1 98 ? -15.366 22.818 4.765 1.00 65.19 98 GLY A C 1
ATOM 797 O O . GLY A 1 98 ? -14.928 22.664 3.630 1.00 65.19 98 GLY A O 1
ATOM 798 N N . LEU A 1 99 ? -15.308 21.842 5.677 1.00 76.31 99 LEU A N 1
ATOM 799 C CA . LEU A 1 99 ? -14.605 20.577 5.434 1.00 76.31 99 LEU A CA 1
ATOM 800 C C . LEU A 1 99 ? -15.541 19.557 4.770 1.00 76.31 99 LEU A C 1
ATOM 802 O O . LEU A 1 99 ? -16.422 19.006 5.429 1.00 76.31 99 LEU A O 1
ATOM 806 N N . GLN A 1 100 ? -15.371 19.313 3.471 1.00 81.69 100 GLN A N 1
ATOM 807 C CA . GLN A 1 100 ? -16.217 18.381 2.701 1.00 81.69 100 GLN A CA 1
ATOM 808 C C . GLN A 1 100 ? -15.420 17.275 2.002 1.00 81.69 100 GLN A C 1
ATOM 810 O O . GLN A 1 100 ? -15.974 16.219 1.672 1.00 81.69 100 GLN A O 1
ATOM 815 N N . ASN A 1 101 ? -14.122 17.498 1.813 1.00 88.44 101 ASN A N 1
ATOM 816 C CA . ASN A 1 101 ? -13.237 16.581 1.120 1.00 88.44 101 ASN A CA 1
ATOM 817 C C . ASN A 1 101 ? -12.602 15.600 2.102 1.00 88.44 101 ASN A C 1
ATOM 819 O O . ASN A 1 101 ? -12.630 15.795 3.320 1.00 88.44 101 ASN A O 1
ATOM 823 N N . LYS A 1 102 ? -12.078 14.500 1.562 1.00 91.25 102 LYS A N 1
ATOM 824 C CA . LYS A 1 102 ? -11.325 13.523 2.342 1.00 91.25 102 LYS A CA 1
ATOM 825 C C . LYS A 1 102 ? -9.993 13.270 1.675 1.00 91.25 102 LYS A C 1
ATOM 827 O O . LYS A 1 102 ? -9.938 13.163 0.456 1.00 91.25 102 LYS A O 1
ATOM 832 N N . ALA A 1 103 ? -8.967 13.112 2.490 1.00 92.94 103 ALA A N 1
ATOM 833 C CA . ALA A 1 103 ? -7.638 12.749 2.046 1.00 92.94 103 ALA A CA 1
ATOM 834 C C . ALA A 1 103 ? -7.178 11.514 2.818 1.00 92.94 103 ALA A C 1
ATOM 836 O O . ALA A 1 103 ? -7.219 11.499 4.047 1.00 92.94 103 ALA A O 1
ATOM 837 N N . THR A 1 104 ? -6.724 10.490 2.105 1.00 93.25 104 THR A N 1
ATOM 838 C CA . THR A 1 104 ? -6.061 9.332 2.711 1.00 93.25 104 THR A CA 1
ATOM 839 C C . THR A 1 104 ? -4.556 9.561 2.675 1.00 93.25 104 THR A C 1
ATOM 841 O O . THR A 1 104 ? -4.007 10.035 1.673 1.00 93.25 104 THR A O 1
ATOM 844 N N . ARG A 1 105 ? -3.884 9.268 3.788 1.00 93.50 105 ARG A N 1
ATOM 845 C CA . ARG A 1 105 ? -2.431 9.400 3.939 1.00 93.50 105 ARG A CA 1
ATOM 846 C C . ARG A 1 105 ? -1.859 8.176 4.633 1.00 93.50 105 ARG A C 1
ATOM 848 O O . ARG A 1 105 ? -2.458 7.664 5.575 1.00 93.50 105 ARG A O 1
ATOM 855 N N . SER A 1 106 ? -0.702 7.722 4.169 1.00 94.00 106 SER A N 1
ATOM 856 C CA . SER A 1 106 ? 0.078 6.651 4.787 1.00 94.00 106 SER A CA 1
ATOM 857 C C . SER A 1 106 ? 1.184 7.226 5.660 1.00 94.00 106 SER A C 1
ATOM 859 O O . SER A 1 106 ? 1.756 8.252 5.303 1.00 94.00 106 SER A O 1
ATOM 861 N N . TYR A 1 107 ? 1.514 6.537 6.749 1.00 94.25 107 TYR A N 1
ATOM 862 C CA . TYR A 1 107 ? 2.552 6.967 7.685 1.00 94.25 107 TYR A CA 1
ATOM 863 C C . TYR A 1 107 ? 3.384 5.784 8.167 1.00 94.25 107 TYR A C 1
ATOM 865 O O . TYR A 1 107 ? 2.883 4.665 8.308 1.00 94.25 107 TYR A O 1
ATOM 873 N N . THR A 1 108 ? 4.647 6.036 8.489 1.00 94.50 108 THR A N 1
ATOM 874 C CA . THR A 1 108 ? 5.372 5.197 9.442 1.00 94.50 108 THR A CA 1
ATOM 875 C C . THR A 1 108 ? 4.736 5.315 10.828 1.00 94.50 108 THR A C 1
ATOM 877 O O . THR A 1 108 ? 4.008 6.261 11.134 1.00 94.50 108 THR A O 1
ATOM 880 N N . GLU A 1 109 ? 5.032 4.366 11.717 1.00 95.06 109 GLU A N 1
ATOM 881 C CA . GLU A 1 109 ? 4.583 4.487 13.106 1.00 95.06 109 GLU A CA 1
ATOM 882 C C . GLU A 1 109 ? 5.142 5.752 13.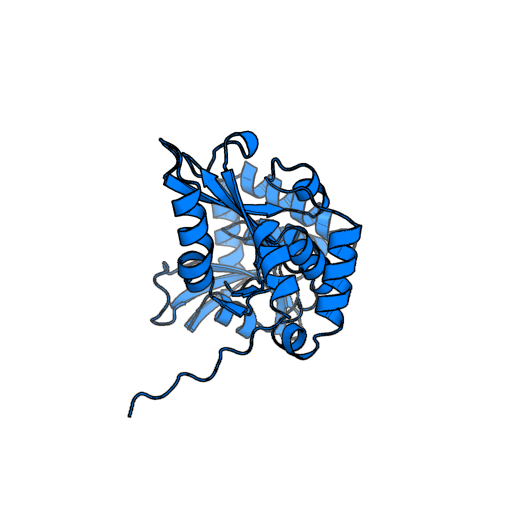781 1.00 95.06 109 GLU A C 1
ATOM 884 O O . GLU A 1 109 ? 4.432 6.397 14.552 1.00 95.06 109 GLU A O 1
ATOM 889 N N . GLN A 1 110 ? 6.396 6.112 13.489 1.00 95.00 110 GLN A N 1
ATOM 890 C CA . GLN A 1 110 ? 7.031 7.293 14.068 1.00 95.00 110 GLN A CA 1
ATOM 891 C C . GLN A 1 110 ? 6.308 8.573 13.643 1.00 95.00 110 GLN A C 1
ATOM 893 O O . GLN A 1 110 ? 5.886 9.335 14.509 1.00 95.00 110 GLN A O 1
ATOM 898 N N . GLU A 1 111 ? 6.087 8.769 12.341 1.00 95.06 111 GLU A N 1
ATOM 899 C CA . GLU A 1 111 ? 5.356 9.937 11.835 1.00 95.06 111 GLU A CA 1
ATOM 900 C C . GLU A 1 111 ? 3.944 9.994 12.424 1.00 95.06 111 GLU A C 1
ATOM 902 O O . GLU A 1 111 ? 3.508 11.043 12.890 1.00 95.06 111 GLU A O 1
ATOM 907 N N . LEU A 1 112 ? 3.240 8.855 12.496 1.00 95.25 112 LEU A N 1
ATOM 908 C CA . LEU A 1 112 ? 1.888 8.799 13.055 1.00 95.25 112 LEU A CA 1
ATOM 909 C C . LEU A 1 112 ? 1.832 9.279 14.518 1.00 95.25 112 LEU A C 1
ATOM 911 O O . LEU A 1 112 ? 0.851 9.908 14.918 1.00 95.25 112 LEU A O 1
ATOM 915 N N . ARG A 1 113 ? 2.866 9.003 15.326 1.00 95.44 113 ARG A N 1
ATOM 916 C CA . ARG A 1 113 ? 2.947 9.468 16.726 1.00 95.44 113 ARG A CA 1
ATOM 917 C C . ARG A 1 113 ? 3.079 10.986 16.843 1.00 95.44 113 ARG A C 1
ATOM 919 O O . ARG A 1 113 ? 2.692 11.541 17.872 1.00 95.44 113 ARG A O 1
ATOM 926 N N . GLU A 1 114 ? 3.608 11.630 15.811 1.00 94.56 114 GLU A N 1
ATOM 927 C CA . GLU A 1 114 ? 3.816 13.077 15.736 1.00 94.56 114 GLU A CA 1
ATOM 928 C C . GLU A 1 114 ? 2.604 13.807 15.128 1.00 94.56 114 GLU A C 1
ATOM 930 O O . GLU A 1 114 ? 2.444 15.012 15.323 1.00 94.56 114 GLU A O 1
ATOM 935 N N . MET A 1 115 ? 1.708 13.081 14.448 1.00 94.81 115 MET A N 1
ATOM 936 C CA . MET A 1 115 ? 0.525 13.651 13.801 1.00 94.81 115 MET A CA 1
ATOM 937 C C . MET A 1 115 ? -0.501 14.225 14.799 1.00 94.81 115 MET A C 1
ATOM 939 O O . MET A 1 115 ? -0.651 13.719 15.918 1.00 94.81 115 MET A O 1
ATOM 943 N N . PRO A 1 116 ? -1.302 15.231 14.383 1.00 95.12 116 PRO A N 1
ATOM 944 C CA . PRO A 1 116 ? -2.349 15.864 15.194 1.00 95.12 116 PRO A CA 1
ATOM 945 C C . PRO A 1 116 ? -3.605 14.979 15.333 1.00 95.12 116 PRO A C 1
ATOM 947 O O . PRO A 1 116 ? -4.735 15.383 15.057 1.00 95.12 116 PRO A O 1
ATOM 950 N N . LEU A 1 117 ? -3.422 13.734 15.771 1.00 95.69 117 LEU A N 1
ATOM 951 C CA . LEU A 1 117 ? -4.509 12.790 15.991 1.00 95.69 117 LEU A CA 1
ATOM 952 C C . LEU A 1 117 ? -5.357 13.185 17.205 1.00 95.69 117 LEU A C 1
ATOM 954 O O . LEU A 1 117 ? -4.857 13.670 18.220 1.00 95.69 117 LEU A O 1
ATOM 958 N N . ARG A 1 118 ? -6.659 12.877 17.148 1.00 95.00 118 ARG A N 1
ATOM 959 C CA . ARG A 1 118 ? -7.579 13.067 18.284 1.00 95.00 118 ARG A CA 1
ATOM 960 C C . ARG A 1 118 ? -7.177 12.228 19.501 1.00 95.00 118 ARG A C 1
ATOM 962 O O . ARG A 1 118 ? -7.434 12.621 20.637 1.00 95.00 118 ARG A O 1
ATOM 969 N N . VAL A 1 119 ? -6.597 11.055 19.258 1.00 95.25 119 VAL A N 1
ATOM 970 C CA . VAL A 1 119 ? -6.101 10.133 20.281 1.00 95.25 119 VAL A CA 1
ATOM 971 C C . VAL A 1 119 ? -4.663 9.783 19.936 1.00 95.25 119 VAL A C 1
ATOM 973 O O . VAL A 1 119 ? -4.378 9.386 18.809 1.00 95.25 119 VAL A O 1
ATOM 976 N N . ARG A 1 120 ? -3.758 9.950 20.902 1.00 95.25 120 ARG A N 1
ATOM 977 C CA . ARG A 1 120 ? -2.348 9.587 20.742 1.00 95.25 120 ARG A CA 1
ATOM 978 C C . ARG A 1 120 ? -2.160 8.089 20.939 1.00 95.25 120 ARG A C 1
ATOM 980 O O . ARG A 1 120 ? -2.834 7.490 21.776 1.00 95.25 120 ARG A O 1
ATOM 987 N N . ALA A 1 121 ? -1.213 7.526 20.198 1.00 96.12 121 ALA A N 1
ATOM 988 C CA . ALA A 1 121 ? -0.793 6.144 20.366 1.00 96.12 121 ALA A CA 1
ATOM 989 C C . ALA A 1 121 ? -0.267 5.896 21.788 1.00 96.12 121 ALA A C 1
ATOM 991 O O . ALA A 1 121 ? 0.459 6.721 22.348 1.00 96.12 121 ALA A O 1
ATOM 992 N N . SER A 1 122 ? -0.623 4.749 22.363 1.00 96.44 122 SER A N 1
ATOM 993 C CA . SER A 1 122 ? -0.169 4.313 23.683 1.00 96.44 122 SER A CA 1
ATOM 994 C C . SER A 1 122 ? 0.547 2.977 23.572 1.00 96.44 122 SER A C 1
ATOM 996 O O . SER A 1 122 ? -0.044 2.005 23.114 1.00 96.44 122 SER A O 1
ATOM 998 N N . ASP A 1 123 ? 1.779 2.879 24.072 1.00 97.69 123 ASP A N 1
ATOM 999 C CA . ASP A 1 123 ? 2.535 1.617 24.027 1.00 97.69 123 ASP A CA 1
ATOM 1000 C C . ASP A 1 123 ? 1.800 0.485 24.755 1.00 97.69 123 ASP A C 1
ATOM 1002 O O . ASP A 1 123 ? 1.730 -0.639 24.266 1.00 97.69 123 ASP A O 1
ATOM 1006 N N . TYR A 1 124 ? 1.148 0.801 25.877 1.00 97.75 124 TYR A N 1
ATOM 1007 C CA . TYR A 1 124 ? 0.298 -0.149 26.593 1.00 97.75 124 TYR A CA 1
ATOM 1008 C C . TYR A 1 124 ? -0.941 -0.565 25.785 1.00 97.75 124 TYR A C 1
ATOM 1010 O O . TYR A 1 124 ? -1.340 -1.732 25.801 1.00 97.75 124 TYR A O 1
ATOM 1018 N N . GLY A 1 125 ? -1.566 0.383 25.080 1.00 97.69 125 GLY A N 1
ATOM 1019 C CA . GLY A 1 125 ? -2.704 0.112 24.201 1.00 97.69 125 GLY A CA 1
ATOM 1020 C C . GLY A 1 125 ? -2.321 -0.776 23.017 1.00 97.69 125 GLY A C 1
ATOM 1021 O O . GLY A 1 125 ? -3.031 -1.739 22.718 1.00 97.69 125 GLY A O 1
ATOM 1022 N N . ILE A 1 126 ? -1.174 -0.491 22.396 1.00 98.50 126 ILE A N 1
ATOM 1023 C CA . ILE A 1 126 ? -0.603 -1.256 21.282 1.00 98.50 126 ILE A CA 1
ATOM 1024 C C . ILE A 1 126 ? -0.263 -2.677 21.731 1.00 98.50 126 ILE A C 1
ATOM 1026 O O . ILE A 1 126 ? -0.619 -3.631 21.042 1.00 98.50 126 ILE A O 1
ATOM 1030 N N . GLU A 1 127 ? 0.365 -2.847 22.894 1.00 98.44 127 GLU A N 1
ATOM 1031 C CA . GLU A 1 127 ? 0.698 -4.169 23.438 1.00 98.44 127 GLU A CA 1
ATOM 1032 C C . GLU A 1 127 ? -0.568 -5.002 23.690 1.00 98.44 127 GLU A C 1
ATOM 1034 O O . GLU A 1 127 ? -0.678 -6.146 23.249 1.00 98.44 127 GLU A O 1
ATOM 1039 N N . LYS A 1 128 ? -1.598 -4.402 24.300 1.00 98.12 128 LYS A N 1
ATOM 1040 C CA . LYS A 1 128 ? -2.895 -5.071 24.481 1.00 98.12 128 LYS A CA 1
ATOM 1041 C C . LYS A 1 128 ? -3.562 -5.449 23.161 1.00 98.12 128 LYS A C 1
ATOM 1043 O O . LYS A 1 128 ? -4.134 -6.535 23.055 1.00 98.12 128 LYS A O 1
ATOM 1048 N N . ALA A 1 129 ? -3.519 -4.565 22.166 1.00 98.44 129 ALA A N 1
ATOM 1049 C CA . ALA A 1 129 ? -4.058 -4.862 20.845 1.00 98.44 129 ALA A CA 1
ATOM 1050 C C . ALA A 1 129 ? -3.278 -5.996 20.168 1.00 98.44 129 ALA A C 1
ATOM 1052 O O . ALA A 1 129 ? -3.892 -6.908 19.621 1.00 98.44 129 ALA A O 1
ATOM 1053 N N . THR A 1 130 ? -1.950 -5.991 20.288 1.00 98.62 130 THR A N 1
ATOM 1054 C CA . THR A 1 130 ? -1.056 -7.039 19.781 1.00 98.62 130 THR A CA 1
ATOM 1055 C C . THR A 1 130 ? -1.442 -8.398 20.352 1.00 98.62 130 THR A C 1
ATOM 1057 O O . THR A 1 130 ? -1.713 -9.329 19.595 1.00 98.62 130 THR A O 1
ATOM 1060 N N . GLN A 1 131 ? -1.576 -8.501 21.676 1.00 98.38 131 GLN A N 1
ATOM 1061 C CA . GLN A 1 131 ? -1.982 -9.740 22.345 1.00 98.38 131 GLN A CA 1
ATOM 1062 C C . GLN A 1 131 ? -3.360 -10.226 21.877 1.00 98.38 131 GLN A C 1
ATOM 1064 O O . GLN A 1 131 ? -3.528 -11.406 21.570 1.00 98.38 131 GLN A O 1
ATOM 1069 N N . ALA A 1 132 ? -4.338 -9.321 21.767 1.00 98.06 132 ALA A N 1
ATOM 1070 C CA . ALA A 1 132 ? -5.679 -9.669 21.303 1.00 98.06 132 ALA A CA 1
ATOM 1071 C C . ALA A 1 132 ? -5.691 -10.160 19.845 1.00 98.06 132 ALA A C 1
ATOM 1073 O O . ALA A 1 132 ? -6.406 -11.110 19.527 1.00 98.06 132 ALA A O 1
ATOM 1074 N N . ILE A 1 133 ? -4.903 -9.532 18.965 1.00 98.19 133 ILE A N 1
ATOM 1075 C CA . ILE A 1 133 ? -4.777 -9.920 17.555 1.00 98.19 133 ILE A CA 1
ATOM 1076 C C . ILE A 1 133 ? -4.098 -11.290 17.437 1.00 98.19 133 ILE A C 1
ATOM 1078 O O . ILE A 1 133 ? -4.626 -12.165 16.755 1.00 98.19 133 ILE A O 1
ATOM 1082 N N . LEU A 1 134 ? -2.972 -11.505 18.128 1.00 97.88 134 LEU A N 1
ATOM 1083 C CA . LEU A 1 134 ? -2.227 -12.770 18.094 1.00 97.88 134 LEU A CA 1
ATOM 1084 C C . LEU A 1 134 ? -3.029 -13.945 18.668 1.00 97.88 134 LEU A C 1
ATOM 1086 O O . LEU A 1 134 ? -2.945 -15.057 18.150 1.00 97.88 134 LEU A O 1
ATOM 1090 N N . ALA A 1 135 ? -3.854 -13.701 19.689 1.00 97.56 135 ALA A N 1
ATOM 1091 C CA . ALA A 1 135 ? -4.763 -14.707 20.238 1.00 97.56 135 ALA A CA 1
ATOM 1092 C C . ALA A 1 135 ? -5.905 -15.088 19.274 1.00 97.56 135 ALA A C 1
ATOM 1094 O O . ALA A 1 135 ? -6.575 -16.100 19.480 1.00 97.56 135 ALA A O 1
ATOM 1095 N N . ASN A 1 136 ? -6.141 -14.300 18.221 1.00 96.88 136 ASN A N 1
ATOM 1096 C CA . ASN A 1 136 ? -7.206 -14.513 17.249 1.00 96.88 136 ASN A CA 1
ATOM 1097 C C . ASN A 1 136 ? -6.660 -15.002 15.901 1.00 96.88 136 ASN A C 1
ATOM 1099 O O . ASN A 1 136 ? -6.632 -14.278 14.900 1.00 96.88 136 ASN A O 1
ATOM 1103 N N . SER A 1 137 ? -6.256 -16.271 15.865 1.00 94.75 137 SER A N 1
ATOM 1104 C CA . SER A 1 137 ? -5.713 -16.912 14.662 1.00 94.75 137 SER A CA 1
ATOM 1105 C C . SER A 1 137 ? -6.673 -16.869 13.468 1.00 94.75 137 SER A C 1
ATOM 1107 O O . SER A 1 137 ? -6.228 -16.680 12.338 1.00 94.75 137 SER A O 1
ATOM 1109 N N . ALA A 1 138 ? -7.985 -16.975 13.705 1.00 94.88 138 ALA A N 1
ATOM 1110 C CA . ALA A 1 138 ? -8.999 -16.912 12.654 1.00 94.88 138 ALA A CA 1
ATOM 1111 C C . ALA A 1 138 ? -9.044 -15.540 11.965 1.00 94.88 138 ALA A C 1
ATOM 1113 O O . ALA A 1 138 ? -9.187 -15.479 10.748 1.00 94.88 138 ALA A O 1
ATOM 1114 N N . TYR A 1 139 ? -8.895 -14.445 12.717 1.00 95.50 139 TYR A N 1
ATOM 1115 C CA . TYR A 1 139 ? -8.795 -13.103 12.140 1.00 95.50 139 TYR A CA 1
ATOM 1116 C C . TYR A 1 139 ? -7.493 -12.922 11.354 1.00 95.50 139 TYR A C 1
ATOM 1118 O O . TYR A 1 139 ? -7.529 -12.438 10.224 1.00 95.50 139 TYR A O 1
ATOM 1126 N N . LEU A 1 140 ? -6.357 -13.351 11.916 1.00 94.94 140 LEU A N 1
ATOM 1127 C CA . LEU A 1 140 ? -5.053 -13.241 11.254 1.00 94.94 140 LEU A CA 1
ATOM 1128 C C . LEU A 1 140 ? -4.977 -14.039 9.950 1.00 94.94 140 LEU A C 1
ATOM 1130 O O . LEU A 1 140 ? -4.401 -13.558 8.980 1.00 94.94 140 LEU A O 1
ATOM 1134 N N . ALA A 1 141 ? -5.607 -15.213 9.895 1.00 94.31 141 ALA A N 1
ATOM 1135 C CA . ALA A 1 141 ? -5.653 -16.040 8.691 1.00 94.31 141 ALA A CA 1
ATOM 1136 C C . ALA A 1 141 ? -6.365 -15.364 7.502 1.00 94.31 141 ALA A C 1
ATOM 1138 O O . ALA A 1 141 ? -6.191 -15.792 6.364 1.00 94.31 141 ALA A O 1
ATOM 1139 N N . LEU A 1 142 ? -7.156 -14.308 7.736 1.00 93.94 142 LEU A N 1
ATOM 1140 C CA . LEU A 1 142 ? -7.805 -13.537 6.669 1.00 93.94 142 LEU A CA 1
ATOM 1141 C C . LEU A 1 142 ? -6.864 -12.539 5.987 1.00 93.94 142 LEU A C 1
ATOM 1143 O O . LEU A 1 142 ? -7.225 -11.999 4.936 1.00 93.94 142 LEU A O 1
ATOM 1147 N N . ILE A 1 143 ? -5.719 -12.243 6.604 1.00 94.56 143 ILE A N 1
ATOM 1148 C CA . ILE A 1 143 ? -4.807 -11.190 6.169 1.00 94.56 143 ILE A CA 1
ATOM 1149 C C . ILE A 1 143 ? -3.709 -11.826 5.316 1.00 94.56 143 ILE A C 1
ATOM 1151 O O . ILE A 1 143 ? -2.975 -12.680 5.819 1.00 94.56 143 ILE A O 1
ATOM 1155 N N . PRO A 1 144 ? -3.573 -11.439 4.035 1.00 91.38 144 PRO A N 1
ATOM 1156 C CA . PRO A 1 144 ? -2.504 -11.965 3.200 1.00 91.38 144 PRO A CA 1
ATOM 1157 C C . PRO A 1 144 ? -1.148 -11.560 3.781 1.00 91.38 144 PRO A C 1
ATOM 1159 O O . PRO A 1 144 ? -1.006 -10.482 4.358 1.00 91.38 144 PRO A O 1
ATOM 1162 N N . LYS A 1 145 ? -0.135 -12.410 3.625 1.00 89.12 145 LYS A N 1
ATOM 1163 C CA . LYS A 1 145 ? 1.242 -12.028 3.952 1.00 89.12 145 LYS A CA 1
ATOM 1164 C C . LYS A 1 145 ? 1.785 -11.118 2.851 1.00 89.12 145 LYS A C 1
ATOM 1166 O O . LYS A 1 145 ? 1.407 -11.269 1.693 1.00 89.12 145 LYS A O 1
ATOM 1171 N N . ARG A 1 146 ? 2.683 -10.199 3.205 1.00 88.25 146 ARG A N 1
ATOM 1172 C CA . ARG A 1 146 ? 3.496 -9.499 2.203 1.00 88.25 146 ARG A CA 1
ATOM 1173 C C . ARG A 1 146 ? 4.536 -10.469 1.655 1.00 88.25 146 ARG A C 1
ATOM 1175 O O . ARG A 1 146 ? 5.265 -11.082 2.434 1.00 88.25 146 ARG A O 1
ATOM 1182 N N . GLU A 1 147 ? 4.571 -10.630 0.340 1.00 79.31 147 GLU A N 1
ATOM 1183 C CA . GLU A 1 147 ? 5.490 -11.550 -0.329 1.00 79.31 147 GLU A CA 1
ATOM 1184 C C . GLU A 1 147 ? 6.857 -10.889 -0.506 1.00 79.31 147 GLU A C 1
ATOM 1186 O O . GLU A 1 147 ? 6.932 -9.799 -1.059 1.00 79.31 147 GLU A O 1
ATOM 1191 N N . ASN A 1 148 ? 7.920 -11.535 -0.008 1.00 78.88 148 ASN A N 1
ATOM 1192 C CA . ASN A 1 148 ? 9.332 -11.269 -0.333 1.00 78.88 148 ASN A CA 1
ATOM 1193 C C . ASN A 1 148 ? 9.689 -9.788 -0.571 1.00 78.88 148 ASN A C 1
ATOM 1195 O O . ASN A 1 148 ? 10.302 -9.433 -1.578 1.00 78.88 148 ASN A O 1
ATOM 1199 N N . SER A 1 149 ? 9.275 -8.915 0.350 1.00 82.12 149 SER A N 1
ATOM 1200 C CA . SER A 1 149 ? 9.476 -7.475 0.224 1.00 82.12 149 SER A CA 1
ATOM 1201 C C . SER A 1 149 ? 10.767 -7.042 0.901 1.00 82.12 149 SER A C 1
ATOM 1203 O O . SER A 1 149 ? 10.982 -7.334 2.077 1.00 82.12 149 SER A O 1
ATOM 1205 N N . TYR A 1 150 ? 11.578 -6.267 0.186 1.00 88.75 150 TYR A N 1
ATOM 1206 C CA . TYR A 1 150 ? 12.796 -5.656 0.725 1.00 88.75 150 TYR A CA 1
ATOM 1207 C C . TYR A 1 150 ? 12.516 -4.370 1.509 1.00 88.75 150 TYR A C 1
ATOM 1209 O O . TYR A 1 150 ? 13.332 -3.951 2.320 1.00 88.75 150 TYR A O 1
ATOM 1217 N N . ILE A 1 151 ? 11.350 -3.751 1.303 1.00 92.06 151 ILE A N 1
ATOM 1218 C CA . ILE A 1 151 ? 10.985 -2.475 1.935 1.00 92.06 151 ILE A CA 1
ATOM 1219 C C . ILE A 1 151 ? 9.684 -2.570 2.745 1.00 92.06 151 ILE A C 1
ATOM 1221 O O . ILE A 1 151 ? 8.871 -3.494 2.592 1.00 92.06 151 ILE A O 1
ATOM 1225 N N . SER A 1 152 ? 9.468 -1.609 3.645 1.00 91.44 152 SER A N 1
ATOM 1226 C CA . SER A 1 152 ? 8.251 -1.542 4.461 1.00 91.44 152 SER A CA 1
ATOM 1227 C C . SER A 1 152 ? 7.005 -1.256 3.605 1.00 91.44 152 SER A C 1
ATOM 1229 O O . SER A 1 152 ? 7.115 -0.812 2.464 1.00 91.44 152 SER A O 1
ATOM 1231 N N . GLY A 1 153 ? 5.802 -1.528 4.126 1.00 92.19 153 GLY A N 1
ATOM 1232 C CA . GLY A 1 153 ? 4.559 -1.274 3.383 1.00 92.19 153 GLY A CA 1
ATOM 1233 C C . GLY A 1 153 ? 4.332 0.221 3.177 1.00 92.19 153 GLY A C 1
ATOM 1234 O O . GLY A 1 153 ? 3.837 0.641 2.135 1.00 92.19 153 GLY A O 1
ATOM 1235 N N . HIS A 1 154 ? 4.776 1.014 4.153 1.00 91.12 154 HIS A N 1
ATOM 1236 C CA . HIS A 1 154 ? 4.848 2.462 4.056 1.00 91.12 154 HIS A CA 1
ATOM 1237 C C . HIS A 1 154 ? 5.744 2.907 2.896 1.00 91.12 154 HIS A C 1
ATOM 1239 O O . HIS A 1 154 ? 5.320 3.696 2.067 1.00 91.12 154 HIS A O 1
ATOM 1245 N N . ASP A 1 155 ? 6.960 2.376 2.787 1.00 93.56 155 ASP A N 1
ATOM 1246 C CA . ASP A 1 155 ? 7.860 2.780 1.705 1.00 93.56 155 ASP A CA 1
ATOM 1247 C C . ASP A 1 155 ? 7.366 2.297 0.335 1.00 93.56 155 ASP A C 1
ATOM 1249 O O . ASP A 1 155 ? 7.477 3.015 -0.655 1.00 93.56 155 ASP A O 1
ATOM 1253 N N . ALA A 1 156 ? 6.773 1.101 0.275 1.00 94.50 156 ALA A N 1
ATOM 1254 C CA . ALA A 1 156 ? 6.235 0.526 -0.954 1.00 94.50 156 ALA A CA 1
ATOM 1255 C C . ALA A 1 156 ? 5.151 1.402 -1.598 1.00 94.50 156 ALA A C 1
ATOM 1257 O O . ALA A 1 156 ? 5.112 1.534 -2.828 1.00 94.50 156 ALA A O 1
ATOM 1258 N N . VAL A 1 157 ? 4.299 2.035 -0.781 1.00 92.81 157 VAL A N 1
ATOM 1259 C CA . VAL A 1 157 ? 3.202 2.882 -1.271 1.00 92.81 157 VAL A CA 1
ATOM 1260 C C . VAL A 1 157 ? 3.711 4.139 -1.982 1.00 92.81 157 VAL A C 1
ATOM 1262 O O . VAL A 1 157 ? 3.077 4.586 -2.937 1.00 92.81 157 VAL A O 1
ATOM 1265 N N . LEU A 1 158 ? 4.895 4.648 -1.613 1.00 93.12 158 LEU A N 1
ATOM 1266 C CA . LEU A 1 158 ? 5.518 5.823 -2.240 1.00 93.12 158 LEU A CA 1
ATOM 1267 C C . LEU A 1 158 ? 5.833 5.599 -3.725 1.00 93.12 158 LEU A C 1
ATOM 1269 O O . LEU A 1 158 ? 5.956 6.560 -4.484 1.00 93.12 158 LEU A O 1
ATOM 1273 N N . PHE A 1 159 ? 5.938 4.337 -4.143 1.00 95.31 159 PHE A N 1
ATOM 1274 C CA . PHE A 1 159 ? 6.206 3.926 -5.521 1.00 95.31 159 PHE A CA 1
ATOM 1275 C C . PHE A 1 159 ? 4.939 3.549 -6.301 1.00 95.31 159 PHE A C 1
ATOM 1277 O O . PHE A 1 159 ? 5.012 3.003 -7.400 1.00 95.31 159 PHE A O 1
ATOM 1284 N N . SER A 1 160 ? 3.766 3.871 -5.756 1.00 87.50 160 SER A N 1
ATOM 1285 C CA . SER A 1 160 ? 2.486 3.776 -6.463 1.00 87.50 160 SER A CA 1
ATOM 1286 C C . SER A 1 160 ? 2.224 5.037 -7.309 1.00 87.50 160 SER A C 1
ATOM 1288 O O . SER A 1 160 ? 3.013 5.984 -7.300 1.00 87.50 160 SER A O 1
ATOM 1290 N N . GLN A 1 161 ? 1.126 5.059 -8.075 1.00 82.12 161 GLN A N 1
ATOM 1291 C CA . GLN A 1 161 ? 0.651 6.244 -8.820 1.00 82.12 161 GLN A CA 1
ATOM 1292 C C . GLN A 1 161 ? 1.710 6.899 -9.732 1.00 82.12 161 GLN A C 1
ATOM 1294 O O . GLN A 1 161 ? 1.936 8.110 -9.693 1.00 82.12 161 GLN A O 1
ATOM 1299 N N . GLY A 1 162 ? 2.389 6.092 -10.550 1.00 82.00 162 GLY A N 1
ATOM 1300 C CA . GLY A 1 162 ? 3.390 6.563 -11.514 1.00 82.00 162 GLY A CA 1
ATOM 1301 C C . GLY A 1 162 ? 4.826 6.620 -10.981 1.00 82.00 162 GLY A C 1
ATOM 1302 O O . GLY A 1 162 ? 5.755 6.820 -11.757 1.00 82.00 162 GLY A O 1
ATOM 1303 N N . ASN A 1 163 ? 5.055 6.371 -9.691 1.00 95.50 163 ASN A N 1
ATOM 1304 C CA . ASN A 1 163 ? 6.415 6.244 -9.154 1.00 95.50 163 ASN A CA 1
ATOM 1305 C C . ASN A 1 163 ? 6.990 4.814 -9.300 1.00 95.50 163 ASN A C 1
ATOM 1307 O O . ASN A 1 163 ? 8.098 4.548 -8.838 1.00 95.50 163 ASN A O 1
ATOM 1311 N N . CYS A 1 164 ? 6.284 3.901 -9.975 1.00 96.50 164 CYS A N 1
ATOM 1312 C CA . CYS A 1 164 ? 6.758 2.536 -10.222 1.00 96.50 164 CYS A CA 1
ATOM 1313 C C . CYS A 1 164 ? 7.918 2.483 -11.225 1.00 96.50 164 CYS A C 1
ATOM 1315 O O . CYS A 1 164 ? 8.812 1.653 -11.090 1.00 96.50 164 CYS A O 1
ATOM 1317 N N . VAL A 1 165 ? 7.948 3.406 -12.190 1.00 97.88 165 VAL A N 1
ATOM 1318 C CA . VAL A 1 165 ? 9.020 3.519 -13.189 1.00 97.88 165 VAL A CA 1
ATOM 1319 C C . VAL A 1 165 ? 10.373 3.853 -12.545 1.00 97.88 165 VAL A C 1
ATOM 1321 O O . VAL A 1 165 ? 11.304 3.074 -12.735 1.00 97.88 165 VAL A O 1
ATOM 1324 N N . PRO A 1 166 ? 10.524 4.934 -11.747 1.00 98.19 166 PRO A N 1
ATOM 1325 C CA . PRO A 1 166 ? 11.798 5.214 -11.084 1.00 98.19 166 PRO A CA 1
ATOM 1326 C C . PRO A 1 166 ? 12.201 4.136 -10.067 1.00 98.19 166 PRO A C 1
ATOM 1328 O O . PRO A 1 166 ? 13.393 3.934 -9.852 1.00 98.19 166 PRO A O 1
ATOM 1331 N N . PHE A 1 167 ? 11.243 3.421 -9.462 1.00 98.19 167 PHE A N 1
ATOM 1332 C CA . PHE A 1 167 ? 11.555 2.264 -8.620 1.00 98.19 167 PHE A CA 1
ATOM 1333 C C . PHE A 1 167 ? 12.186 1.128 -9.433 1.00 98.19 167 PHE A C 1
ATOM 1335 O O . PHE A 1 167 ? 13.264 0.654 -9.083 1.00 98.19 167 PHE A O 1
ATOM 1342 N N . ALA A 1 168 ? 11.553 0.723 -10.538 1.00 98.19 168 ALA A N 1
ATOM 1343 C CA . ALA A 1 168 ? 12.088 -0.313 -11.417 1.00 98.19 168 ALA A CA 1
ATOM 1344 C C . ALA A 1 168 ? 13.441 0.098 -12.025 1.00 98.19 168 ALA A C 1
ATOM 1346 O O . ALA A 1 168 ? 14.351 -0.721 -12.072 1.00 98.19 168 ALA A O 1
ATOM 1347 N N . ASP A 1 169 ? 13.628 1.370 -12.394 1.00 98.50 169 ASP A N 1
ATOM 1348 C CA . ASP A 1 169 ? 14.935 1.869 -12.848 1.00 98.50 169 ASP A CA 1
ATOM 1349 C C . ASP A 1 169 ? 16.009 1.691 -11.764 1.00 98.50 169 ASP A C 1
ATOM 1351 O O . ASP A 1 169 ? 17.083 1.161 -12.031 1.00 98.50 169 ASP A O 1
ATOM 1355 N N . ALA A 1 170 ? 15.707 2.053 -10.512 1.00 98.25 170 ALA A N 1
ATOM 1356 C CA . ALA A 1 170 ? 16.639 1.869 -9.402 1.00 98.25 170 ALA A CA 1
ATOM 1357 C C . ALA A 1 170 ? 17.001 0.390 -9.185 1.00 98.25 170 ALA A C 1
ATOM 1359 O O . ALA A 1 170 ? 18.178 0.070 -9.016 1.00 98.25 170 ALA A O 1
ATOM 1360 N N . VAL A 1 171 ? 16.024 -0.523 -9.226 1.00 97.69 171 VAL A N 1
ATOM 1361 C CA . VAL A 1 171 ? 16.301 -1.962 -9.081 1.00 97.69 171 VAL A CA 1
ATOM 1362 C C . VAL A 1 171 ? 17.140 -2.479 -10.252 1.00 97.69 171 VAL A C 1
ATOM 1364 O O . VAL A 1 171 ? 18.111 -3.200 -10.019 1.00 97.69 171 VAL A O 1
ATOM 1367 N N . GLN A 1 172 ? 16.826 -2.088 -11.491 1.00 98.25 172 GLN A N 1
ATOM 1368 C CA . GLN A 1 172 ? 17.606 -2.461 -12.675 1.00 98.25 172 GLN A CA 1
ATOM 1369 C C . GLN A 1 172 ? 19.059 -1.993 -12.549 1.00 98.25 172 GLN A C 1
ATOM 1371 O O . GLN A 1 172 ? 19.968 -2.777 -12.802 1.00 98.25 172 GLN A O 1
ATOM 1376 N N . GLN A 1 173 ? 19.295 -0.751 -12.122 1.00 97.94 173 GLN A N 1
ATOM 1377 C CA . GLN A 1 173 ? 20.653 -0.228 -11.940 1.00 97.94 173 GLN A CA 1
ATOM 1378 C C . GLN A 1 173 ? 21.432 -0.982 -10.854 1.00 97.94 173 GLN A C 1
ATOM 1380 O O . GLN A 1 173 ? 22.625 -1.226 -11.014 1.00 97.94 173 GLN A O 1
ATOM 1385 N N . LEU A 1 174 ? 20.769 -1.379 -9.765 1.00 97.25 174 LEU A N 1
ATOM 1386 C CA . LEU A 1 174 ? 21.410 -2.090 -8.654 1.00 97.25 174 LEU A CA 1
ATOM 1387 C C . LEU A 1 174 ? 21.657 -3.579 -8.941 1.00 97.25 174 LEU A C 1
ATOM 1389 O O . LEU A 1 174 ? 22.600 -4.151 -8.408 1.00 97.25 174 LEU A O 1
ATOM 1393 N N . THR A 1 175 ? 20.826 -4.217 -9.767 1.00 9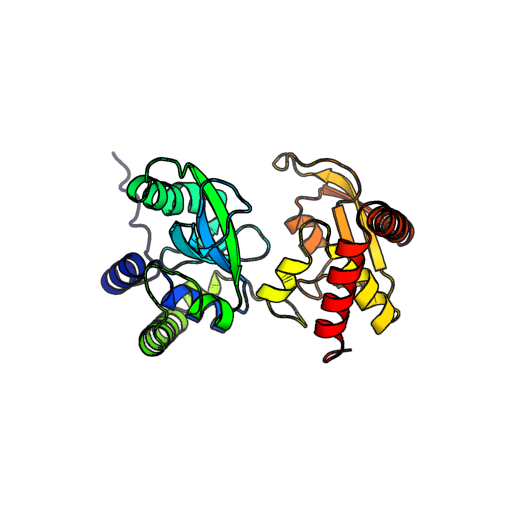6.12 175 THR A N 1
ATOM 1394 C CA . THR A 1 175 ? 20.854 -5.681 -9.974 1.00 96.12 175 THR A CA 1
ATOM 1395 C C . THR A 1 175 ? 21.277 -6.111 -11.371 1.00 96.12 175 THR A C 1
ATOM 1397 O O . THR A 1 175 ? 21.556 -7.286 -11.592 1.00 96.12 175 THR A O 1
ATOM 1400 N N . SER A 1 176 ? 21.291 -5.186 -12.332 1.00 96.31 176 SER A N 1
ATOM 1401 C CA . SER A 1 176 ? 21.384 -5.470 -13.771 1.00 96.31 176 SER A CA 1
ATOM 1402 C C . SER A 1 176 ? 20.264 -6.366 -14.327 1.00 96.31 176 SER A C 1
ATOM 1404 O O . SER A 1 176 ? 20.353 -6.810 -15.472 1.00 96.31 176 SER A O 1
ATOM 1406 N N . LEU A 1 177 ? 19.196 -6.627 -13.562 1.00 96.88 177 LEU A N 1
ATOM 1407 C CA . LEU A 1 177 ? 18.029 -7.358 -14.052 1.00 96.88 177 LEU A CA 1
ATOM 1408 C C . LEU A 1 177 ? 17.184 -6.477 -14.988 1.00 96.88 177 LEU A C 1
ATOM 1410 O O . LEU A 1 177 ? 17.106 -5.259 -14.798 1.00 96.88 177 LEU A O 1
ATOM 1414 N N . PRO A 1 178 ? 16.535 -7.062 -16.009 1.00 97.12 178 PRO A N 1
ATOM 1415 C CA . PRO A 1 178 ? 15.762 -6.293 -16.973 1.00 97.12 178 PRO A CA 1
ATOM 1416 C C . PRO A 1 178 ? 14.495 -5.703 -16.341 1.00 97.12 178 PRO A C 1
ATOM 1418 O O . PRO A 1 178 ? 13.630 -6.433 -15.852 1.00 97.12 178 PRO A O 1
ATOM 1421 N N . ALA 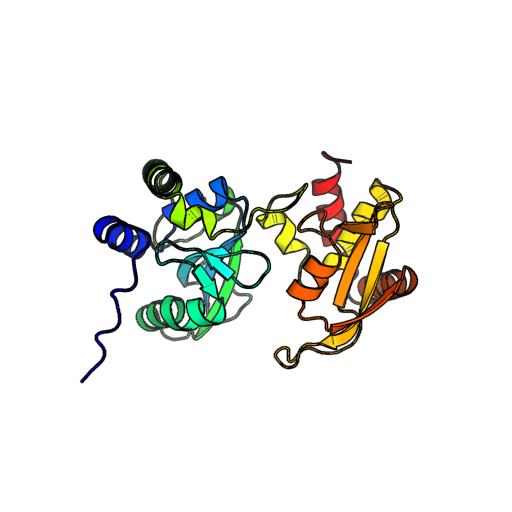A 1 179 ? 14.356 -4.378 -16.420 1.00 98.31 179 ALA A N 1
ATOM 1422 C CA . ALA A 1 179 ? 13.084 -3.703 -16.202 1.00 98.31 179 ALA A CA 1
ATOM 1423 C C . ALA A 1 179 ? 12.204 -3.813 -17.452 1.00 98.31 179 ALA A C 1
ATOM 1425 O O . ALA A 1 179 ? 12.671 -3.669 -18.585 1.00 98.31 179 ALA A O 1
ATOM 1426 N N . VAL A 1 180 ? 10.919 -4.072 -17.236 1.00 98.50 180 VAL A N 1
ATOM 1427 C CA . VAL A 1 180 ? 9.909 -4.209 -18.282 1.00 98.50 180 VAL A CA 1
ATOM 1428 C C . VAL A 1 180 ? 8.647 -3.444 -17.900 1.00 98.50 180 VAL A C 1
ATOM 1430 O O . VAL A 1 180 ? 8.290 -3.315 -16.727 1.00 98.50 180 VAL A O 1
ATOM 1433 N N . GLY A 1 181 ? 7.982 -2.896 -18.911 1.00 98.00 181 GLY A N 1
ATOM 1434 C CA . GLY A 1 181 ? 6.754 -2.133 -18.754 1.00 98.00 181 GLY A CA 1
ATOM 1435 C C . GLY A 1 181 ? 5.569 -2.974 -19.193 1.00 98.00 181 GLY A C 1
ATOM 1436 O O . GLY A 1 181 ? 5.677 -3.720 -20.163 1.00 98.00 181 GLY A O 1
ATOM 1437 N N . ILE A 1 182 ? 4.456 -2.848 -18.477 1.00 97.81 182 ILE A N 1
ATOM 1438 C CA . ILE A 1 182 ? 3.188 -3.509 -18.777 1.00 97.81 182 ILE A CA 1
ATOM 1439 C C . ILE A 1 182 ? 2.277 -2.489 -19.455 1.00 97.81 182 ILE A C 1
ATOM 1441 O O . ILE A 1 182 ? 1.888 -1.491 -18.841 1.00 97.81 182 ILE A O 1
ATOM 1445 N N . GLU A 1 183 ? 1.927 -2.754 -20.708 1.00 97.12 183 GLU A N 1
ATOM 1446 C CA . GLU A 1 183 ? 0.928 -2.004 -21.464 1.00 97.12 183 GLU A CA 1
ATOM 1447 C C . GLU A 1 183 ? -0.370 -2.805 -21.541 1.00 97.12 183 GLU A C 1
ATOM 1449 O O . GLU A 1 183 ? -0.377 -3.964 -21.952 1.00 97.12 183 GLU A O 1
ATOM 1454 N N . VAL A 1 184 ? -1.473 -2.193 -21.121 1.00 96.19 184 VAL A N 1
ATOM 1455 C CA . VAL A 1 184 ? -2.777 -2.846 -21.014 1.00 96.19 184 VAL A CA 1
ATOM 1456 C C . VAL A 1 184 ? -3.596 -2.586 -22.266 1.00 96.19 184 VAL A C 1
ATOM 1458 O O . VAL A 1 184 ? -3.804 -1.438 -22.661 1.00 96.19 184 VAL A O 1
ATOM 1461 N N . SER A 1 185 ? -4.108 -3.667 -22.852 1.00 95.56 185 SER A N 1
ATOM 1462 C CA . SER A 1 185 ? -5.027 -3.638 -23.992 1.00 95.56 185 SER A CA 1
ATOM 1463 C C . SER A 1 185 ? -6.475 -3.926 -23.583 1.00 95.56 185 SER A C 1
ATOM 1465 O O . SER A 1 185 ? -7.391 -3.506 -24.286 1.00 95.56 185 SER A O 1
ATOM 1467 N N . ALA A 1 186 ? -6.696 -4.589 -22.441 1.00 94.19 186 ALA A N 1
ATOM 1468 C CA . ALA A 1 186 ? -8.018 -4.745 -21.837 1.00 94.19 186 ALA A CA 1
ATOM 1469 C C . ALA A 1 186 ? -7.940 -4.953 -20.316 1.00 94.19 186 ALA A C 1
ATOM 1471 O O . ALA A 1 186 ? -7.112 -5.725 -19.823 1.00 94.19 186 ALA A O 1
ATOM 1472 N N . TYR A 1 187 ? -8.858 -4.321 -19.586 1.00 93.38 187 TYR A N 1
ATOM 1473 C CA . TYR A 1 187 ? -9.126 -4.609 -18.175 1.00 93.38 187 TYR A CA 1
ATOM 1474 C C . TYR A 1 187 ? -10.330 -5.553 -18.018 1.00 93.38 187 TYR A C 1
ATOM 1476 O O . TYR A 1 187 ? -11.054 -5.830 -18.979 1.00 93.38 187 TYR A O 1
ATOM 1484 N N . SER A 1 188 ? -10.563 -6.052 -16.801 1.00 89.75 188 SER A N 1
ATOM 1485 C CA . SER A 1 188 ? -11.840 -6.670 -16.441 1.00 89.75 188 SER A CA 1
ATOM 1486 C C . SER A 1 188 ? -12.985 -5.654 -16.551 1.00 89.75 188 SER A C 1
ATOM 1488 O O . SER A 1 188 ? -12.782 -4.451 -16.394 1.00 89.75 188 SER A O 1
ATOM 1490 N N . GLU A 1 189 ? -14.209 -6.136 -16.790 1.00 83.81 189 GLU A N 1
ATOM 1491 C CA . GLU A 1 189 ? -15.408 -5.290 -16.961 1.00 83.81 189 GLU A CA 1
ATOM 1492 C C . GLU A 1 189 ? -15.705 -4.394 -15.745 1.00 83.81 189 GLU A C 1
ATOM 1494 O O . GLU A 1 189 ? -16.406 -3.391 -15.847 1.00 83.81 189 GLU A O 1
ATOM 1499 N N . GLU A 1 190 ? -15.152 -4.750 -14.589 1.00 75.75 190 GLU A N 1
ATOM 1500 C CA . GLU A 1 190 ? -15.324 -4.052 -13.318 1.00 75.75 190 GLU A CA 1
ATOM 1501 C C . GLU A 1 190 ? -14.386 -2.836 -13.176 1.00 75.75 190 GLU A C 1
ATOM 1503 O O . GLU A 1 190 ? -14.566 -2.024 -12.267 1.00 75.75 190 GLU A O 1
ATOM 1508 N N . CYS A 1 191 ? -13.397 -2.683 -14.067 1.00 77.88 191 CYS A N 1
ATOM 1509 C CA . CYS A 1 191 ? -12.375 -1.643 -13.996 1.00 77.88 191 CYS A CA 1
ATOM 1510 C C . CYS A 1 191 ? -12.570 -0.573 -15.086 1.00 77.88 191 CYS A C 1
ATOM 1512 O O . CYS A 1 191 ? -12.378 -0.816 -16.274 1.00 77.88 191 CYS A O 1
ATOM 1514 N N . GLY A 1 192 ? -12.907 0.653 -14.674 1.00 66.44 192 GLY A N 1
ATOM 1515 C CA . GLY A 1 192 ? -13.103 1.807 -15.566 1.00 66.44 192 GLY A CA 1
ATOM 1516 C C . GLY A 1 192 ? -11.829 2.595 -15.903 1.00 66.44 192 GLY A C 1
ATOM 1517 O O . GLY A 1 192 ? -11.899 3.816 -16.029 1.00 66.44 192 GLY A O 1
ATOM 1518 N N . SER A 1 193 ? -10.666 1.939 -15.968 1.00 82.38 193 SER A N 1
ATOM 1519 C CA . SER A 1 193 ? -9.369 2.607 -16.172 1.00 82.38 193 SER A CA 1
ATOM 1520 C C . SER A 1 193 ? -9.050 2.871 -17.653 1.00 82.38 193 SER A C 1
ATOM 1522 O O . SER A 1 193 ? -9.638 2.278 -18.556 1.00 82.38 193 SER A O 1
ATOM 1524 N N . GLN A 1 194 ? -8.101 3.775 -17.908 1.00 86.69 194 GLN A N 1
ATOM 1525 C CA . GLN A 1 194 ? -7.591 4.069 -19.251 1.00 86.69 194 GLN A CA 1
ATOM 1526 C C . GLN A 1 194 ? -6.579 3.011 -19.706 1.00 86.69 194 GLN A C 1
ATOM 1528 O O . GLN A 1 194 ? -5.748 2.569 -18.917 1.00 86.69 194 GLN A O 1
ATOM 1533 N N . LEU A 1 195 ? -6.640 2.635 -20.987 1.00 92.06 195 LEU A N 1
ATOM 1534 C CA . LEU A 1 195 ? -5.681 1.724 -21.623 1.00 92.06 195 LEU A CA 1
ATOM 1535 C C . LEU A 1 195 ? -4.302 2.379 -21.811 1.00 92.06 195 LEU A C 1
ATOM 1537 O O . LEU A 1 195 ? -4.178 3.605 -21.802 1.00 92.06 195 LEU A O 1
ATOM 1541 N N . GLY A 1 196 ? -3.282 1.550 -22.051 1.00 94.25 196 GLY A N 1
ATOM 1542 C CA . GLY A 1 196 ? -1.893 1.976 -22.238 1.00 94.25 196 GLY A CA 1
ATOM 1543 C C . GLY A 1 196 ? -0.978 1.522 -21.100 1.00 94.25 196 GLY A C 1
ATOM 1544 O O . GLY A 1 196 ? -1.261 0.543 -20.408 1.00 94.25 196 GLY A O 1
ATOM 1545 N N . PHE A 1 197 ? 0.152 2.212 -20.922 1.00 95.44 197 PHE A N 1
ATOM 1546 C CA . PHE A 1 197 ? 1.105 1.909 -19.849 1.00 95.44 197 PHE A CA 1
ATOM 1547 C C . PHE A 1 197 ? 0.424 1.905 -18.472 1.00 95.44 197 PHE A C 1
ATOM 1549 O O . PHE A 1 197 ? -0.154 2.912 -18.063 1.00 95.44 197 PHE A O 1
ATOM 1556 N N . CYS A 1 198 ? 0.561 0.797 -17.743 1.00 95.00 198 CYS A N 1
ATOM 1557 C CA . CYS A 1 198 ? -0.056 0.609 -16.433 1.00 95.00 198 CYS A CA 1
ATOM 1558 C C . CYS A 1 198 ? 0.970 0.501 -15.302 1.00 95.00 198 CYS A C 1
ATOM 1560 O O . CYS A 1 198 ? 0.787 1.113 -14.251 1.00 95.00 198 CYS A O 1
ATOM 1562 N N . HIS A 1 199 ? 2.033 -0.293 -15.473 1.00 96.88 199 HIS A N 1
ATOM 1563 C CA . HIS A 1 199 ? 2.990 -0.562 -14.393 1.00 96.88 199 HIS A CA 1
ATOM 1564 C C . HIS A 1 199 ? 4.371 -0.948 -14.923 1.00 96.88 199 HIS A C 1
ATOM 1566 O O . HIS A 1 199 ? 4.494 -1.439 -16.042 1.00 96.88 199 HIS A O 1
ATOM 1572 N N . ALA A 1 200 ? 5.403 -0.757 -14.103 1.00 97.88 200 ALA A N 1
ATOM 1573 C CA . ALA A 1 200 ? 6.768 -1.200 -14.380 1.00 97.88 200 ALA A CA 1
ATOM 1574 C C . ALA A 1 200 ? 7.208 -2.230 -13.336 1.00 97.88 200 ALA A C 1
ATOM 1576 O O . ALA A 1 200 ? 6.909 -2.076 -12.149 1.00 97.88 200 ALA A O 1
ATOM 1577 N N . VAL A 1 201 ? 7.912 -3.266 -13.788 1.00 97.81 201 VAL A N 1
ATOM 1578 C CA . VAL A 1 201 ? 8.397 -4.374 -12.955 1.00 97.81 201 VAL A CA 1
ATOM 1579 C C . VAL A 1 201 ? 9.790 -4.809 -13.402 1.00 97.81 201 VAL A C 1
ATOM 1581 O O . VAL A 1 201 ? 10.213 -4.521 -14.521 1.00 97.81 201 VAL A O 1
ATOM 1584 N N . ILE A 1 202 ? 10.492 -5.537 -12.543 1.00 98.06 202 ILE A N 1
ATOM 1585 C CA . ILE A 1 202 ? 11.722 -6.255 -12.886 1.00 98.06 202 ILE A CA 1
ATOM 1586 C C . ILE A 1 202 ? 11.369 -7.697 -13.209 1.00 98.06 202 ILE A C 1
ATOM 1588 O O . ILE A 1 202 ? 10.620 -8.319 -12.459 1.00 98.06 202 ILE A O 1
ATOM 1592 N N . LEU A 1 203 ? 11.902 -8.227 -14.307 1.00 97.44 203 LEU A N 1
ATOM 1593 C CA . LEU A 1 203 ? 11.712 -9.620 -14.695 1.00 97.44 203 LEU A CA 1
ATOM 1594 C C . LEU A 1 203 ? 12.878 -10.474 -14.187 1.00 97.44 203 LEU A C 1
ATOM 1596 O O . LEU A 1 203 ? 14.034 -10.246 -14.549 1.00 97.44 203 LEU A O 1
ATOM 1600 N N . HIS A 1 204 ? 12.562 -11.474 -13.366 1.00 96.62 204 HIS A N 1
ATOM 1601 C CA . HIS A 1 204 ? 13.539 -12.419 -12.832 1.00 96.62 204 HIS A CA 1
ATOM 1602 C C . HIS A 1 204 ? 13.739 -13.616 -13.779 1.00 96.62 204 HIS A C 1
ATOM 1604 O O . HIS A 1 204 ? 12.821 -13.977 -14.524 1.00 96.62 204 HIS A O 1
ATOM 1610 N N . PRO A 1 205 ? 14.916 -14.276 -13.762 1.00 95.38 205 PRO A N 1
ATOM 1611 C CA . PRO A 1 205 ? 15.197 -15.424 -14.633 1.00 95.38 205 PRO A CA 1
ATOM 1612 C C . PRO A 1 205 ? 14.265 -16.627 -14.430 1.00 95.38 205 PRO A C 1
ATOM 1614 O O . PRO A 1 205 ? 14.096 -17.432 -15.342 1.00 95.38 205 PRO A O 1
ATOM 1617 N N . ASP A 1 206 ? 13.666 -16.757 -13.245 1.00 94.50 206 ASP A N 1
ATOM 1618 C CA . ASP A 1 206 ? 12.717 -17.820 -12.899 1.00 94.50 206 ASP A CA 1
ATOM 1619 C C . ASP A 1 206 ? 11.276 -17.536 -13.369 1.00 94.50 206 ASP A C 1
ATOM 1621 O O . ASP A 1 206 ? 10.372 -18.336 -13.127 1.00 94.50 206 ASP A O 1
ATOM 1625 N N . GLY A 1 207 ? 11.059 -16.409 -14.056 1.00 91.94 207 GLY A N 1
ATOM 1626 C CA . GLY A 1 207 ? 9.756 -15.982 -14.560 1.00 91.94 207 GLY A CA 1
ATOM 1627 C C . GLY A 1 207 ? 8.895 -15.242 -13.535 1.00 91.94 207 GLY A C 1
ATOM 1628 O O . GLY A 1 207 ? 7.769 -14.858 -13.863 1.00 91.94 207 GLY A O 1
ATOM 1629 N N . THR A 1 208 ? 9.393 -15.016 -12.315 1.00 96.19 208 THR A N 1
ATOM 1630 C CA . THR A 1 208 ? 8.747 -14.105 -11.365 1.00 96.19 208 THR A CA 1
ATOM 1631 C C . THR A 1 208 ? 9.029 -12.647 -11.719 1.00 96.19 208 THR A C 1
ATOM 1633 O O . THR A 1 208 ? 9.874 -12.324 -12.560 1.00 96.19 208 THR A O 1
ATOM 1636 N N . VAL A 1 209 ? 8.273 -11.744 -11.101 1.00 96.94 209 VAL A N 1
ATOM 1637 C CA . VAL A 1 209 ? 8.426 -10.304 -11.288 1.00 96.94 209 VAL A CA 1
ATOM 1638 C C . VAL A 1 209 ? 8.515 -9.589 -9.951 1.00 96.94 209 VAL A C 1
ATOM 1640 O O . VAL A 1 209 ? 7.939 -10.024 -8.956 1.00 96.94 209 VAL A O 1
ATOM 1643 N N . GLU A 1 210 ? 9.220 -8.466 -9.933 1.00 96.44 210 GLU A N 1
ATOM 1644 C CA . GLU A 1 210 ? 9.398 -7.643 -8.742 1.00 96.44 210 GLU A CA 1
ATOM 1645 C C . GLU A 1 210 ? 8.902 -6.219 -8.976 1.00 96.44 210 GLU A C 1
ATOM 1647 O O . GLU A 1 210 ? 9.212 -5.582 -9.985 1.00 96.44 210 GLU A O 1
ATOM 1652 N N . ASP A 1 211 ? 8.149 -5.710 -8.006 1.00 95.75 211 ASP A N 1
ATOM 1653 C CA . ASP A 1 211 ? 7.825 -4.296 -7.872 1.00 95.75 211 ASP A CA 1
ATOM 1654 C C . ASP A 1 211 ? 8.044 -3.830 -6.425 1.00 95.75 211 ASP A C 1
ATOM 1656 O O . ASP A 1 211 ? 8.613 -4.552 -5.606 1.00 95.75 211 ASP A O 1
ATOM 1660 N N . SER A 1 212 ? 7.590 -2.622 -6.079 1.00 95.19 212 SER A N 1
ATOM 1661 C CA . SER A 1 212 ? 7.777 -2.081 -4.727 1.00 95.19 212 SER A CA 1
ATOM 1662 C C . SER A 1 212 ? 7.107 -2.897 -3.618 1.00 95.19 212 SER A C 1
ATOM 1664 O O . SER A 1 212 ? 7.425 -2.707 -2.443 1.00 95.19 212 SER A O 1
ATOM 1666 N N . TRP A 1 213 ? 6.198 -3.813 -3.962 1.00 94.19 213 TRP A N 1
ATOM 1667 C CA . TRP A 1 213 ? 5.522 -4.686 -3.011 1.00 94.19 213 TRP A CA 1
ATOM 1668 C C . TRP A 1 213 ? 6.241 -6.017 -2.786 1.00 94.19 213 TRP A C 1
ATOM 1670 O O . TRP A 1 213 ? 5.894 -6.686 -1.812 1.00 94.19 213 TRP A O 1
ATOM 1680 N N . GLY A 1 214 ? 7.236 -6.351 -3.615 1.00 93.94 214 GLY A N 1
ATOM 1681 C CA . GLY A 1 214 ? 8.076 -7.543 -3.498 1.00 93.94 214 GLY A CA 1
ATOM 1682 C C . GLY A 1 214 ? 8.114 -8.403 -4.763 1.00 93.94 214 GLY A C 1
ATOM 1683 O O . GLY A 1 214 ? 7.586 -8.030 -5.813 1.00 93.94 214 GLY A O 1
ATOM 1684 N N . VAL A 1 215 ? 8.768 -9.562 -4.645 1.00 95.12 215 VAL A N 1
ATOM 1685 C CA . VAL A 1 215 ? 8.892 -10.569 -5.715 1.00 95.12 215 VAL A CA 1
ATOM 1686 C C . VAL A 1 2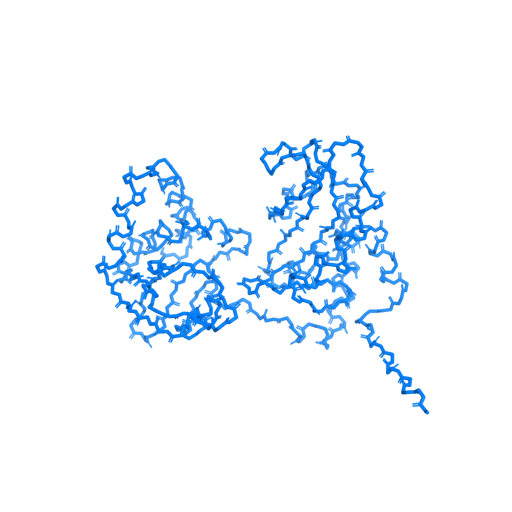15 ? 7.695 -11.520 -5.676 1.00 95.12 215 VAL A C 1
ATOM 1688 O O . VAL A 1 215 ? 7.461 -12.164 -4.652 1.00 95.12 215 VAL A O 1
ATOM 1691 N N . GLN A 1 216 ? 6.964 -11.628 -6.786 1.00 94.88 216 GLN A N 1
ATOM 1692 C CA . GLN A 1 216 ? 5.722 -12.402 -6.900 1.00 94.88 216 GLN A CA 1
ATOM 1693 C C . GLN A 1 216 ? 5.488 -12.901 -8.341 1.00 94.88 216 GLN A C 1
ATOM 1695 O O . GLN A 1 216 ? 6.110 -12.406 -9.285 1.00 94.88 216 GLN A O 1
ATOM 1700 N N . PRO A 1 217 ? 4.583 -13.870 -8.567 1.00 95.31 217 PRO A N 1
ATOM 1701 C CA . PRO A 1 217 ? 4.170 -14.242 -9.917 1.00 95.31 217 PRO A CA 1
ATOM 1702 C C . PRO A 1 217 ? 3.524 -13.067 -10.664 1.00 95.31 217 PRO A C 1
ATOM 1704 O O . PRO A 1 217 ? 2.766 -12.291 -10.079 1.00 95.31 217 PRO A O 1
ATOM 1707 N N . LEU A 1 218 ? 3.733 -12.975 -11.982 1.00 95.38 218 LEU A N 1
ATOM 1708 C CA . LEU A 1 218 ? 3.142 -11.908 -12.803 1.00 95.38 218 LEU A CA 1
ATOM 1709 C C . LEU A 1 218 ? 1.611 -11.850 -12.684 1.00 95.38 218 LEU A C 1
ATOM 1711 O O . LEU A 1 218 ? 1.047 -10.761 -12.603 1.00 95.38 218 LEU A O 1
ATOM 1715 N N . SER A 1 219 ? 0.939 -13.000 -12.577 1.00 94.69 219 SER A N 1
ATOM 1716 C CA . SER A 1 219 ? -0.516 -13.071 -12.383 1.00 94.69 219 SER A CA 1
ATOM 1717 C C . SER A 1 219 ? -1.005 -12.287 -11.161 1.00 94.69 219 SER A C 1
ATOM 1719 O O . SER A 1 219 ? -2.054 -11.655 -11.228 1.00 94.69 219 SER A O 1
ATOM 1721 N N . VAL A 1 220 ? -0.229 -12.251 -10.074 1.00 93.25 220 VAL A N 1
ATOM 1722 C CA . VAL A 1 220 ? -0.580 -11.530 -8.839 1.00 93.25 220 VAL A CA 1
ATOM 1723 C C . VAL A 1 220 ? -0.609 -10.016 -9.069 1.00 93.25 220 VAL A C 1
ATOM 1725 O O . VAL A 1 220 ? -1.473 -9.334 -8.508 1.00 93.25 220 VAL A O 1
ATOM 1728 N N . ILE A 1 221 ? 0.296 -9.498 -9.910 1.00 93.31 221 ILE A N 1
ATOM 1729 C CA . ILE A 1 221 ? 0.328 -8.087 -10.321 1.00 93.31 221 ILE A CA 1
ATOM 1730 C C . ILE A 1 221 ? -0.832 -7.778 -11.265 1.00 93.31 221 ILE A C 1
ATOM 1732 O O . ILE A 1 221 ? -1.522 -6.778 -11.068 1.00 93.31 221 ILE A O 1
ATOM 1736 N N . LEU A 1 222 ? -1.074 -8.635 -12.260 1.00 94.25 222 LEU A N 1
ATOM 1737 C CA . LEU A 1 222 ? -2.161 -8.444 -13.224 1.00 94.25 222 LEU A CA 1
ATOM 1738 C C . LEU A 1 222 ? -3.527 -8.407 -12.529 1.00 94.25 222 LEU A C 1
ATOM 1740 O O . LEU A 1 222 ? -4.302 -7.485 -12.764 1.00 94.25 222 LEU A O 1
ATOM 1744 N N . GLU A 1 223 ? -3.783 -9.345 -11.611 1.00 92.19 223 GLU A N 1
ATOM 1745 C CA . GLU A 1 223 ? -4.996 -9.374 -10.786 1.00 92.19 223 GLU A CA 1
ATOM 1746 C C . GLU A 1 223 ? -5.175 -8.091 -9.973 1.00 92.19 223 GLU A C 1
ATOM 1748 O O . GLU A 1 223 ? -6.276 -7.551 -9.910 1.00 92.19 223 GLU A O 1
ATOM 1753 N N . ARG A 1 224 ? -4.097 -7.586 -9.357 1.00 90.25 224 ARG A N 1
ATOM 1754 C CA . ARG A 1 224 ? -4.139 -6.366 -8.536 1.00 90.25 224 ARG A CA 1
ATOM 1755 C C . ARG A 1 224 ? -4.580 -5.146 -9.343 1.00 90.25 224 ARG A C 1
ATOM 1757 O O . ARG A 1 224 ? -5.234 -4.267 -8.796 1.00 90.25 224 ARG A O 1
ATOM 1764 N N . PHE A 1 225 ? -4.225 -5.099 -10.623 1.00 91.19 225 PHE A N 1
ATOM 1765 C CA . PHE A 1 225 ? -4.606 -4.022 -11.534 1.00 91.19 225 PHE A CA 1
ATOM 1766 C C . PHE A 1 225 ? -5.795 -4.373 -12.434 1.00 91.19 225 PHE A C 1
ATOM 1768 O O . PHE A 1 225 ? -6.086 -3.615 -13.353 1.00 91.19 225 PHE A O 1
ATOM 1775 N N . TYR A 1 226 ? -6.485 -5.492 -12.189 1.00 93.00 226 TYR A N 1
ATOM 1776 C CA . TYR A 1 226 ? -7.627 -5.941 -12.993 1.00 93.00 226 TYR A CA 1
ATOM 1777 C C . TYR A 1 226 ? -7.302 -6.117 -14.490 1.00 93.00 226 TYR A C 1
ATOM 1779 O O . TYR A 1 226 ? -8.166 -5.931 -15.345 1.00 93.00 226 TYR A O 1
ATOM 1787 N N . ILE A 1 227 ? -6.054 -6.448 -14.829 1.00 94.75 227 ILE A N 1
ATOM 1788 C CA . ILE A 1 227 ? -5.580 -6.559 -16.214 1.00 94.75 227 ILE A CA 1
ATOM 1789 C C . ILE A 1 227 ? -6.001 -7.909 -16.795 1.00 94.75 227 ILE A C 1
ATOM 1791 O O . ILE A 1 227 ? -5.708 -8.956 -16.217 1.00 94.75 227 ILE A O 1
ATOM 1795 N N . LYS A 1 228 ? -6.651 -7.879 -17.961 1.00 94.50 228 LYS A N 1
ATOM 1796 C CA . LYS A 1 228 ? -7.081 -9.072 -18.700 1.00 94.50 228 LYS A CA 1
ATOM 1797 C C . LYS A 1 228 ? -6.143 -9.382 -19.863 1.00 94.50 228 LYS A C 1
ATOM 1799 O O . LYS A 1 228 ? -5.640 -10.496 -19.946 1.00 94.50 228 LYS A O 1
ATOM 1804 N N . ASP A 1 229 ? -5.875 -8.383 -20.703 1.00 96.12 229 ASP A N 1
ATOM 1805 C CA . ASP A 1 229 ? -5.008 -8.506 -21.878 1.00 96.12 229 ASP A CA 1
ATOM 1806 C C . ASP A 1 229 ? -3.923 -7.426 -21.844 1.00 96.12 229 ASP A C 1
ATOM 1808 O O . ASP A 1 229 ? -4.204 -6.253 -21.569 1.00 96.12 229 ASP A O 1
ATOM 1812 N N . TYR A 1 230 ? -2.678 -7.819 -22.114 1.00 97.38 230 TYR A N 1
ATOM 1813 C CA . TYR A 1 230 ? -1.515 -6.945 -21.979 1.00 97.38 230 TYR A CA 1
ATOM 1814 C C . TYR A 1 230 ? -0.354 -7.351 -22.885 1.00 97.38 230 TYR A C 1
ATOM 1816 O O . TYR A 1 230 ? -0.268 -8.480 -23.373 1.00 97.38 230 TYR A O 1
ATOM 1824 N N . GLN A 1 231 ? 0.576 -6.416 -23.045 1.00 97.62 231 GLN A N 1
ATOM 1825 C CA . GLN A 1 231 ? 1.914 -6.643 -23.570 1.00 97.62 231 GLN A CA 1
ATOM 1826 C C . GLN A 1 231 ? 2.943 -6.254 -22.510 1.00 97.62 231 GLN A C 1
ATOM 1828 O O . GLN A 1 231 ? 2.716 -5.350 -21.705 1.00 97.62 231 GLN A O 1
ATOM 1833 N N . ILE A 1 232 ? 4.080 -6.945 -22.503 1.00 97.38 232 ILE A N 1
ATOM 1834 C CA . ILE A 1 232 ? 5.186 -6.655 -21.594 1.00 97.38 232 ILE A CA 1
ATOM 1835 C C . ILE A 1 232 ? 6.498 -6.638 -22.371 1.00 97.38 232 ILE A C 1
ATOM 1837 O O . ILE A 1 232 ? 6.788 -7.565 -23.127 1.00 97.38 232 ILE A O 1
ATOM 1841 N N . SER A 1 233 ? 7.285 -5.570 -22.234 1.00 98.06 233 SER A N 1
ATOM 1842 C CA . SER A 1 233 ? 8.595 -5.487 -22.887 1.00 98.06 233 SER A CA 1
ATOM 1843 C C . SER A 1 233 ? 9.521 -4.453 -22.237 1.00 98.06 233 SER A C 1
ATOM 1845 O O . SER A 1 233 ? 9.043 -3.526 -21.573 1.00 98.06 233 SER A O 1
ATOM 1847 N N . PRO A 1 234 ? 10.846 -4.560 -22.458 1.00 98.06 234 PRO A N 1
ATOM 1848 C CA . PRO A 1 234 ? 11.793 -3.512 -22.076 1.00 98.06 234 PRO A CA 1
ATOM 1849 C C . PRO A 1 234 ? 11.531 -2.175 -22.783 1.00 98.06 234 PRO A C 1
ATOM 1851 O O . PRO A 1 234 ? 11.716 -1.123 -22.181 1.00 98.06 234 PRO A O 1
ATOM 1854 N N . GLN A 1 235 ? 11.055 -2.195 -24.034 1.00 98.44 235 GLN A N 1
ATOM 1855 C CA . GLN A 1 235 ? 10.794 -0.965 -24.790 1.00 98.44 235 GLN A CA 1
ATOM 1856 C C . GLN A 1 235 ? 9.653 -0.149 -24.170 1.00 98.44 235 GLN A C 1
ATOM 1858 O O . GLN A 1 235 ? 9.790 1.058 -24.008 1.00 98.44 235 GLN A O 1
ATOM 1863 N N . ILE A 1 236 ? 8.572 -0.811 -23.735 1.00 98.31 236 ILE A N 1
ATOM 1864 C CA . ILE A 1 236 ? 7.455 -0.149 -23.036 1.00 98.31 236 ILE A CA 1
ATOM 1865 C C . ILE A 1 236 ? 7.956 0.552 -21.762 1.00 98.31 236 ILE A C 1
ATOM 1867 O O . ILE A 1 236 ? 7.509 1.655 -21.438 1.00 98.31 236 ILE A O 1
ATOM 1871 N N . PHE A 1 237 ? 8.888 -0.072 -21.032 1.00 98.38 237 PHE A N 1
ATOM 1872 C CA . PHE A 1 237 ? 9.507 0.550 -19.861 1.00 98.38 237 PHE A CA 1
ATOM 1873 C C . PHE A 1 237 ? 10.332 1.779 -20.239 1.00 98.38 237 PHE A C 1
ATOM 1875 O O . PHE A 1 237 ? 10.158 2.830 -19.624 1.00 98.38 237 PHE A O 1
ATOM 1882 N N . GLU A 1 238 ? 11.195 1.667 -21.249 1.00 98.25 238 GLU A N 1
ATOM 1883 C CA . GLU A 1 238 ? 12.059 2.772 -21.665 1.00 98.25 238 GLU A CA 1
ATOM 1884 C C . GLU A 1 238 ? 11.239 3.976 -22.154 1.00 98.25 238 GLU A C 1
ATOM 1886 O O . GLU A 1 238 ? 11.489 5.106 -21.737 1.00 98.25 238 GLU A O 1
ATOM 1891 N N . ASP A 1 239 ? 10.180 3.746 -22.933 1.00 97.94 239 ASP A N 1
ATOM 1892 C CA . ASP A 1 239 ? 9.280 4.808 -23.394 1.00 97.94 239 ASP A CA 1
ATOM 1893 C C . ASP A 1 239 ? 8.574 5.503 -22.214 1.00 97.94 239 ASP A C 1
ATOM 1895 O O . ASP A 1 239 ? 8.474 6.737 -22.160 1.00 97.94 239 ASP A O 1
ATOM 1899 N N . ALA A 1 240 ? 8.118 4.726 -21.222 1.00 96.88 240 ALA A N 1
ATOM 1900 C CA . ALA A 1 240 ? 7.528 5.264 -20.000 1.00 96.88 240 ALA A CA 1
ATOM 1901 C C . ALA A 1 240 ? 8.548 6.062 -19.172 1.00 96.88 240 ALA A C 1
ATOM 1903 O O . ALA A 1 240 ? 8.235 7.164 -18.715 1.00 96.88 240 ALA A O 1
ATOM 1904 N N . LYS A 1 241 ? 9.778 5.562 -19.031 1.00 97.75 241 LYS A N 1
ATOM 1905 C CA . LYS A 1 241 ? 10.886 6.241 -18.348 1.00 97.75 241 LYS A CA 1
ATOM 1906 C C . LYS A 1 241 ? 11.214 7.580 -18.994 1.00 97.75 241 LYS A C 1
ATOM 1908 O O . LYS A 1 241 ? 11.195 8.601 -18.306 1.00 97.75 241 LYS A O 1
ATOM 1913 N N . GLN A 1 242 ? 11.430 7.610 -20.306 1.00 98.06 242 GLN A N 1
ATOM 1914 C CA . GLN A 1 242 ? 11.741 8.847 -21.026 1.00 98.06 242 GLN A CA 1
ATOM 1915 C C . GLN A 1 242 ? 10.607 9.870 -20.925 1.00 98.06 242 GLN A C 1
ATOM 1917 O O . GLN A 1 242 ? 10.849 11.064 -20.734 1.00 98.06 242 GLN A O 1
ATOM 1922 N N . ARG A 1 243 ? 9.352 9.411 -20.983 1.00 96.38 243 ARG A N 1
ATOM 1923 C CA . ARG A 1 243 ? 8.184 10.266 -20.755 1.00 96.38 243 ARG A CA 1
ATOM 1924 C C . ARG A 1 243 ? 8.175 10.868 -19.348 1.00 96.38 243 ARG A C 1
ATOM 1926 O O . ARG A 1 243 ? 8.023 12.079 -19.228 1.00 96.38 243 ARG A O 1
ATOM 1933 N N . HIS A 1 244 ? 8.393 10.067 -18.302 1.00 94.44 244 HIS A N 1
ATOM 1934 C CA . HIS A 1 244 ? 8.428 10.560 -16.920 1.00 94.44 244 HIS A CA 1
ATOM 1935 C C . HIS A 1 244 ? 9.565 11.559 -16.680 1.00 94.44 244 HIS A C 1
ATOM 1937 O O . HIS A 1 244 ? 9.344 12.579 -16.030 1.00 94.44 244 HIS A O 1
ATOM 1943 N N . ILE A 1 245 ? 10.755 11.298 -17.229 1.00 96.81 245 ILE A N 1
ATOM 1944 C CA . ILE A 1 245 ? 11.901 12.213 -17.142 1.00 96.81 245 ILE A CA 1
ATOM 1945 C C . ILE A 1 245 ? 11.582 13.545 -17.830 1.00 96.81 245 ILE A C 1
ATOM 1947 O O . ILE A 1 245 ? 11.904 14.601 -17.296 1.00 96.81 245 ILE A O 1
ATOM 1951 N N . ARG A 1 246 ? 10.924 13.513 -18.995 1.00 97.25 246 ARG A N 1
ATOM 1952 C CA . ARG A 1 246 ? 10.563 14.723 -19.745 1.00 97.25 246 ARG A CA 1
ATOM 1953 C C . ARG A 1 246 ? 9.453 15.530 -19.073 1.00 97.25 246 ARG A C 1
ATOM 1955 O O . ARG A 1 246 ? 9.532 16.752 -19.038 1.00 97.25 246 ARG A O 1
ATOM 1962 N N . GLU A 1 247 ? 8.406 14.865 -18.598 1.00 95.50 247 GLU A N 1
ATOM 1963 C CA . GLU A 1 247 ? 7.199 15.529 -18.092 1.00 95.50 247 GLU A CA 1
ATOM 1964 C C . GLU A 1 247 ? 7.322 15.927 -16.618 1.00 95.50 247 GLU A C 1
ATOM 1966 O O . GLU A 1 247 ? 6.752 16.934 -16.210 1.00 95.50 247 GLU A O 1
ATOM 1971 N N . ASN A 1 248 ? 8.056 15.152 -15.813 1.00 94.31 248 ASN A N 1
ATOM 1972 C CA . ASN A 1 248 ? 8.147 15.332 -14.363 1.00 94.31 248 ASN A CA 1
ATOM 1973 C C . ASN A 1 248 ? 9.565 15.013 -13.824 1.00 94.31 248 ASN A C 1
ATOM 1975 O O . ASN A 1 248 ? 9.706 14.135 -12.962 1.00 94.31 248 ASN A O 1
ATOM 1979 N N . PRO A 1 249 ? 10.624 15.707 -14.291 1.00 95.81 249 PRO A N 1
ATOM 1980 C CA . PRO A 1 249 ? 12.019 15.362 -13.988 1.00 95.81 249 PRO A CA 1
ATOM 1981 C C . PRO A 1 249 ? 12.337 15.341 -12.487 1.00 95.81 249 PRO A C 1
ATOM 1983 O O . PRO A 1 249 ? 12.968 14.401 -12.000 1.00 95.81 249 PRO A O 1
ATOM 1986 N N . ASP A 1 250 ? 11.861 16.334 -11.732 1.00 96.56 250 ASP A N 1
ATOM 1987 C CA . ASP A 1 250 ? 12.145 16.437 -10.296 1.00 96.56 250 ASP A CA 1
ATOM 1988 C C . ASP A 1 250 ? 11.471 15.320 -9.501 1.00 96.56 250 ASP A C 1
ATOM 1990 O O . ASP A 1 250 ? 12.099 14.678 -8.654 1.00 96.56 250 ASP A O 1
ATOM 1994 N N . ARG A 1 251 ? 10.202 15.030 -9.820 1.00 94.81 251 ARG A N 1
ATOM 1995 C CA . ARG A 1 251 ? 9.454 13.929 -9.205 1.00 94.81 251 ARG A CA 1
ATOM 1996 C C . ARG A 1 251 ? 10.119 12.588 -9.506 1.00 94.81 251 ARG A C 1
ATOM 1998 O O . ARG A 1 251 ? 10.271 11.776 -8.594 1.00 94.81 251 ARG A O 1
ATOM 2005 N N . TYR A 1 252 ? 10.542 12.374 -10.754 1.00 97.19 252 TYR A N 1
ATOM 2006 C CA . TYR A 1 252 ? 11.272 11.173 -11.155 1.00 97.19 252 TYR A CA 1
ATOM 2007 C C . TYR A 1 252 ? 12.552 11.007 -10.335 1.00 97.19 252 TYR A C 1
ATOM 2009 O O . TYR A 1 252 ? 12.753 9.978 -9.693 1.00 97.19 252 TYR A O 1
ATOM 2017 N N . MET A 1 253 ? 13.398 12.039 -10.317 1.00 97.75 253 MET A N 1
ATOM 2018 C CA . MET A 1 253 ? 14.696 11.992 -9.651 1.00 97.75 253 MET A CA 1
ATOM 2019 C C . MET A 1 253 ? 14.558 11.822 -8.134 1.00 97.75 253 MET A C 1
ATOM 2021 O O . MET A 1 253 ? 15.338 11.091 -7.521 1.00 97.75 253 MET A O 1
ATOM 2025 N N . HIS A 1 254 ? 13.561 12.463 -7.519 1.00 97.31 254 HIS A N 1
ATOM 2026 C CA . HIS A 1 254 ? 13.269 12.295 -6.098 1.00 97.31 254 HIS A CA 1
ATOM 2027 C C . HIS A 1 254 ? 12.871 10.849 -5.773 1.00 97.31 254 HIS A C 1
ATOM 2029 O O . HIS A 1 254 ? 13.472 10.230 -4.892 1.00 97.31 254 HIS A O 1
ATOM 2035 N N . ALA A 1 255 ? 11.914 10.288 -6.520 1.00 97.44 255 ALA A N 1
ATOM 2036 C CA . ALA A 1 255 ? 11.480 8.907 -6.337 1.00 97.44 255 ALA A CA 1
ATOM 2037 C C . ALA A 1 255 ? 12.627 7.914 -6.594 1.00 97.44 255 ALA A C 1
ATOM 2039 O O . ALA A 1 255 ? 12.841 7.016 -5.786 1.00 97.44 255 ALA A O 1
ATOM 2040 N N . TYR A 1 256 ? 13.423 8.114 -7.647 1.00 98.25 256 TYR A N 1
ATOM 2041 C CA . TYR A 1 256 ? 14.576 7.266 -7.963 1.00 98.25 256 TYR A CA 1
ATOM 2042 C C . TYR A 1 256 ? 15.601 7.250 -6.820 1.00 98.25 256 TYR A C 1
ATOM 2044 O O . TYR A 1 256 ? 15.977 6.188 -6.329 1.00 98.25 256 TYR A O 1
ATOM 2052 N N . LYS A 1 257 ? 16.010 8.426 -6.321 1.00 98.19 257 LYS A N 1
ATOM 2053 C CA . LYS A 1 257 ? 16.955 8.528 -5.193 1.00 98.19 257 LYS A CA 1
ATOM 2054 C C . LYS A 1 257 ? 16.412 7.867 -3.928 1.00 98.19 257 LYS A C 1
ATOM 2056 O O . LYS A 1 257 ? 17.162 7.194 -3.221 1.00 98.19 257 LYS A O 1
ATOM 2061 N N . LYS A 1 258 ? 15.115 8.038 -3.650 1.00 97.56 258 LYS A N 1
ATOM 2062 C CA . LYS A 1 258 ? 14.454 7.380 -2.520 1.00 97.56 258 LYS A CA 1
ATOM 2063 C C . LYS A 1 258 ? 14.457 5.858 -2.689 1.00 97.56 258 LYS A C 1
ATOM 2065 O O . LYS A 1 258 ? 14.775 5.168 -1.726 1.00 97.56 258 LYS A O 1
ATOM 2070 N N . ALA A 1 259 ? 14.170 5.345 -3.888 1.00 97.62 259 ALA A N 1
ATOM 2071 C CA . ALA A 1 259 ? 14.222 3.914 -4.187 1.00 97.62 259 ALA A CA 1
ATOM 2072 C C . ALA A 1 259 ? 15.629 3.349 -3.962 1.00 97.62 259 ALA A C 1
ATOM 2074 O O . ALA A 1 259 ? 15.778 2.402 -3.194 1.00 97.62 259 ALA A O 1
ATOM 2075 N N . VAL A 1 260 ? 16.664 3.977 -4.535 1.00 97.88 260 VAL A N 1
ATOM 2076 C CA . VAL A 1 260 ? 18.066 3.572 -4.329 1.00 97.88 260 VAL A CA 1
ATOM 2077 C C . VAL A 1 260 ? 18.402 3.531 -2.838 1.00 97.88 260 VAL A C 1
ATOM 2079 O O . VAL A 1 260 ? 18.846 2.502 -2.343 1.00 97.88 260 VAL A O 1
ATOM 2082 N N . SER A 1 261 ? 18.108 4.604 -2.095 1.00 97.38 261 SER A N 1
ATOM 2083 C CA . SER A 1 261 ? 18.382 4.675 -0.652 1.00 97.38 261 SER A CA 1
ATOM 2084 C C . SER A 1 261 ? 17.717 3.558 0.154 1.00 97.38 261 SER A C 1
ATOM 2086 O O . SER A 1 261 ? 18.279 3.136 1.163 1.00 97.38 261 SER A O 1
ATOM 2088 N N . LEU A 1 262 ? 16.518 3.125 -0.237 1.00 96.25 262 LEU A N 1
ATOM 2089 C CA . LEU A 1 262 ? 15.787 2.063 0.451 1.00 96.25 262 LEU A CA 1
ATOM 2090 C C . LEU A 1 262 ? 16.274 0.662 0.058 1.00 96.25 262 LEU A C 1
ATOM 2092 O O . LEU A 1 262 ? 16.177 -0.255 0.868 1.00 96.25 262 LEU A O 1
ATOM 2096 N N . LEU A 1 263 ? 16.774 0.492 -1.169 1.00 96.00 263 LEU A N 1
ATOM 2097 C CA . LEU A 1 263 ? 17.144 -0.806 -1.737 1.00 96.00 263 LEU A CA 1
ATOM 2098 C C . LEU A 1 263 ? 18.614 -1.178 -1.523 1.00 96.00 263 LEU A C 1
ATOM 2100 O O . LEU A 1 263 ? 18.901 -2.363 -1.377 1.00 96.00 263 LEU A O 1
ATOM 2104 N N . THR A 1 264 ? 19.533 -0.205 -1.463 1.00 94.81 264 THR A N 1
ATOM 2105 C CA . THR A 1 264 ? 20.978 -0.447 -1.266 1.00 94.81 264 THR A CA 1
ATOM 2106 C C . THR A 1 264 ? 21.306 -1.383 -0.093 1.00 94.81 264 THR A C 1
ATOM 2108 O O . THR A 1 264 ? 22.196 -2.209 -0.255 1.00 94.81 264 THR A O 1
ATOM 2111 N N . PRO A 1 265 ? 20.623 -1.347 1.070 1.00 93.56 265 PRO A N 1
ATOM 2112 C CA . PRO A 1 265 ? 20.925 -2.281 2.161 1.00 93.56 265 PRO A CA 1
ATOM 2113 C C . PRO A 1 265 ? 20.660 -3.765 1.844 1.00 93.56 265 PRO A C 1
ATOM 2115 O O . PRO A 1 265 ? 21.066 -4.627 2.620 1.00 93.56 265 PRO A O 1
ATOM 2118 N N . TYR A 1 266 ? 19.963 -4.071 0.745 1.00 89.88 266 TYR A N 1
ATOM 2119 C CA . TYR A 1 266 ? 19.482 -5.411 0.396 1.00 89.88 266 TYR A CA 1
ATOM 2120 C C . TYR A 1 26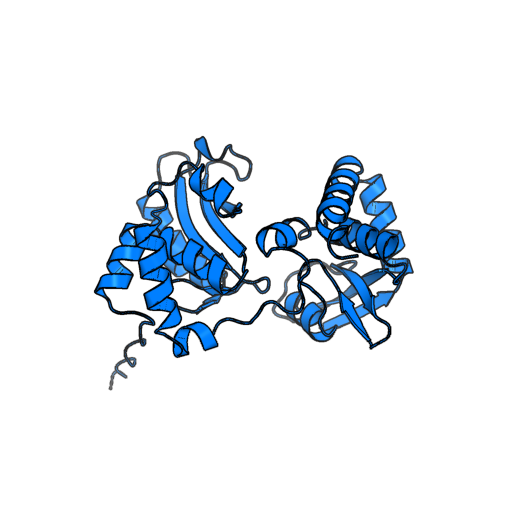6 ? 19.978 -5.915 -0.969 1.00 89.88 266 TYR A C 1
ATOM 2122 O O . TYR A 1 266 ? 19.471 -6.935 -1.454 1.00 89.88 266 TYR A O 1
ATOM 2130 N N . ARG A 1 267 ? 20.870 -5.173 -1.634 1.00 87.19 267 ARG A N 1
ATOM 2131 C CA . ARG A 1 267 ? 21.280 -5.386 -3.026 1.00 87.19 267 ARG A CA 1
ATOM 2132 C C . ARG A 1 267 ? 22.785 -5.295 -3.198 1.00 87.19 267 ARG A C 1
ATOM 2134 O O . ARG A 1 267 ? 23.406 -4.487 -2.476 1.00 87.19 267 ARG A O 1
#

Radius of gyration: 20.18 Å; chains: 1; bounding box: 62×42×51 Å

Secondary structure (DSSP, 8-state):
----PPP---SS-HHHHHHHHHTTTHHHHHHHHHHH--EEEEEEEESSTTS-GGGSEEEEEEEE-TTSEEEETTEEEEHHHHIIIIIHHHHHHH--TT--EEEEEE--HHHHHHS--SS---HHHHHHHHHHHHT-HHHHTTSPPPPS-SS-HHHHHTT-TTTHHHHHHHHHHHH-PPEEEEEEEEE-TT--PPSEEEEEEEEPTTSEEEETTEEEEHHHHHHHTTEEEEEEEHHHHHHHHHHHHHH-HHHHHHHHHHHHHHHGGG-